Protein AF-Q97CE2-F1 (afdb_monomer_lite)

Secondary structure (DSSP, 8-state):
---SSSHHHHHHHHHHHHHHHHHHHHHHHHTTSTT--SHHHHHHHHHHHHHHHHHHHHHHHHHHHIIIIIHHHHHHH-S-HHHHHHHHHHHHHHHHHHHHHHHHHHHHHHHHHHHHHTTT-TTHHHHSHHHHHHHHHHHHHHHHHHHHHHHHHHHHHHHHHHHHTT-HHHHHHHHHHHHHHHHHHHHHHHHHHHHHHHHTT---

Sequence (204 aa):
MIICYKSDIDIYLSYCLAIKTKFVAESLLIYTHPRYNDMSSLDLIMAVLIIHVFASIMFIGGSFFIWFIVWPASYKMTKDESMRTKIVGIIGRYFGWWTDATIAILVVSGGYLGYEYIHGNFGLLTTTIGGKILLAKVIVVWIMIVLMYANNIYHGKLIMRLAEEKKYDEMKRIRKITHVASFITLGLILAIMGLAVLLQFFMP

pLDDT: mean 78.25, std 19.62, range [24.88, 97.75]

Foldseek 3Di:
DPPDDPVVVVVVVVVVVVCVVLVVVVLVVVVPDPVPPDPVVSVVLVVLVVLLVVLLCLQLVLLVCCVVPVVVVLVVVDPDPLVSCVVNLVVCVVVVVSNVVSLVSNVVSLVVNLCVLCVVDLVCLPPFPLSVLSVVLVVLSVVLVVLVVVLCVVLSVVLVVCSVVVVVVVNVVNVVVSVVSSVVSSVSSVVSVVSVVVSSVTRD

Structure (mmCIF, N/CA/C/O backbone):
data_AF-Q97CE2-F1
#
_entry.id   AF-Q97CE2-F1
#
loop_
_atom_site.group_PDB
_atom_site.id
_atom_site.type_symbol
_atom_site.label_atom_id
_atom_site.label_alt_id
_atom_site.label_comp_id
_atom_site.label_asym_id
_atom_site.label_entity_id
_atom_site.label_seq_id
_atom_site.pdbx_PDB_ins_code
_atom_site.Cartn_x
_atom_site.Cartn_y
_atom_site.Cartn_z
_atom_site.occupancy
_atom_site.B_iso_or_equiv
_atom_site.auth_seq_id
_atom_site.auth_comp_id
_atom_site.auth_asym_id
_ato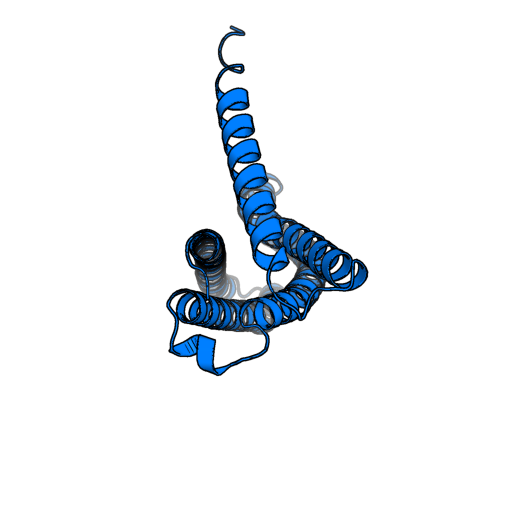m_site.auth_atom_id
_atom_site.pdbx_PDB_model_num
ATOM 1 N N . MET A 1 1 ? -7.049 41.050 7.074 1.00 29.69 1 MET A N 1
ATOM 2 C CA . MET A 1 1 ? -6.096 39.940 7.298 1.00 29.69 1 MET A CA 1
ATOM 3 C C . MET A 1 1 ? -6.320 38.888 6.212 1.00 29.69 1 MET A C 1
ATOM 5 O O . MET A 1 1 ? -6.883 37.837 6.460 1.00 29.69 1 MET A O 1
ATOM 9 N N . ILE A 1 2 ? -5.986 39.251 4.970 1.00 28.22 2 ILE A N 1
ATOM 10 C CA . ILE A 1 2 ? -6.145 38.446 3.745 1.00 28.22 2 ILE A CA 1
ATOM 11 C C . ILE A 1 2 ? -4.905 38.746 2.898 1.00 28.22 2 ILE A C 1
ATOM 13 O O . ILE A 1 2 ? -4.991 39.430 1.892 1.00 28.22 2 ILE A O 1
ATOM 17 N N . ILE A 1 3 ? -3.719 38.383 3.385 1.00 24.88 3 ILE A N 1
ATOM 18 C CA . ILE A 1 3 ? -2.460 38.519 2.638 1.00 24.88 3 ILE A CA 1
ATOM 19 C C . ILE A 1 3 ? -1.514 37.423 3.152 1.00 24.88 3 ILE A C 1
ATOM 21 O O . ILE A 1 3 ? -0.716 37.688 4.037 1.00 24.88 3 ILE A O 1
ATOM 25 N N . CYS A 1 4 ? -1.701 36.175 2.702 1.00 25.56 4 CYS A N 1
ATOM 26 C CA . CYS A 1 4 ? -0.697 35.088 2.729 1.00 25.56 4 CYS A CA 1
ATOM 27 C C . CYS A 1 4 ? -1.295 33.788 2.151 1.00 25.56 4 CYS A C 1
ATOM 29 O O . CYS A 1 4 ? -1.455 32.802 2.857 1.00 25.56 4 CYS A O 1
ATOM 31 N N . TYR A 1 5 ? -1.724 33.791 0.885 1.00 28.25 5 TYR A N 1
ATOM 32 C CA . TYR A 1 5 ? -2.155 32.545 0.214 1.00 28.25 5 TYR A CA 1
ATOM 33 C C . TYR A 1 5 ? -1.732 32.460 -1.260 1.00 28.25 5 TYR A C 1
ATOM 35 O O . TYR A 1 5 ? -2.154 31.559 -1.977 1.00 28.25 5 TYR A O 1
ATOM 43 N N . LYS A 1 6 ? -0.911 33.410 -1.735 1.00 27.78 6 LYS A N 1
ATOM 44 C CA . LYS A 1 6 ? -0.541 33.511 -3.154 1.00 27.78 6 LYS A CA 1
ATOM 45 C C . LYS A 1 6 ? 0.850 32.946 -3.476 1.00 27.78 6 LYS A C 1
ATOM 47 O O . LYS A 1 6 ? 1.054 32.570 -4.616 1.00 27.78 6 LYS A O 1
ATOM 52 N N . SER A 1 7 ? 1.765 32.813 -2.505 1.00 33.34 7 SER A N 1
ATOM 53 C CA . SER A 1 7 ? 3.128 32.306 -2.772 1.00 33.34 7 SER A CA 1
ATOM 54 C C . SER A 1 7 ? 3.274 30.782 -2.719 1.00 33.34 7 SER A C 1
ATOM 56 O O . SER A 1 7 ? 4.217 30.254 -3.298 1.00 33.34 7 SER A O 1
ATOM 58 N N . ASP A 1 8 ? 2.359 30.060 -2.066 1.00 32.94 8 ASP A N 1
ATOM 59 C CA . ASP A 1 8 ? 2.461 28.595 -1.969 1.00 32.94 8 ASP A CA 1
ATOM 60 C C . ASP A 1 8 ? 1.952 27.892 -3.237 1.00 32.94 8 ASP A C 1
ATOM 62 O O . ASP A 1 8 ? 2.482 26.853 -3.625 1.00 32.94 8 ASP A O 1
ATOM 66 N N . ILE A 1 9 ? 0.988 28.488 -3.951 1.00 36.59 9 ILE A N 1
ATOM 67 C CA . ILE A 1 9 ? 0.474 27.951 -5.223 1.00 36.59 9 ILE A CA 1
ATOM 68 C C . ILE A 1 9 ? 1.560 27.908 -6.303 1.00 36.59 9 ILE A C 1
ATOM 70 O O . ILE A 1 9 ? 1.630 26.922 -7.033 1.00 36.59 9 ILE A O 1
ATOM 74 N N . ASP A 1 10 ? 2.445 28.905 -6.366 1.00 34.88 10 ASP A N 1
ATOM 75 C CA . ASP A 1 10 ? 3.511 28.954 -7.374 1.00 34.88 10 ASP A CA 1
ATOM 76 C C . ASP A 1 10 ? 4.585 27.879 -7.136 1.00 34.88 10 ASP A C 1
ATOM 78 O O . ASP A 1 10 ? 5.123 27.311 -8.088 1.00 34.88 10 ASP A O 1
ATOM 82 N N . ILE A 1 11 ? 4.838 27.509 -5.874 1.00 43.44 11 ILE A N 1
ATOM 83 C CA . ILE A 1 11 ? 5.738 26.401 -5.524 1.00 43.44 11 ILE A CA 1
ATOM 84 C C . ILE A 1 11 ? 5.104 25.064 -5.931 1.00 43.44 11 ILE A C 1
ATOM 86 O O . ILE A 1 11 ? 5.746 24.270 -6.619 1.00 43.44 11 ILE A O 1
ATOM 90 N N . TYR A 1 12 ? 3.832 24.826 -5.595 1.00 35.12 12 TYR A N 1
ATOM 91 C CA . TYR A 1 12 ? 3.126 23.603 -6.001 1.00 35.12 12 TYR A CA 1
ATOM 92 C C . TYR A 1 12 ? 2.989 23.472 -7.526 1.00 35.12 12 TYR A C 1
ATOM 94 O O . TYR A 1 12 ? 3.127 22.366 -8.056 1.00 35.12 12 TYR A O 1
ATOM 102 N N . LEU A 1 13 ? 2.778 24.579 -8.245 1.00 33.88 13 LEU A N 1
ATOM 103 C CA . LEU A 1 13 ? 2.705 24.589 -9.706 1.00 33.88 13 LEU A CA 1
ATOM 104 C C . LEU A 1 13 ? 4.071 24.296 -10.341 1.00 33.88 13 LEU A C 1
ATOM 106 O O . LEU A 1 13 ? 4.132 23.562 -11.323 1.00 33.88 13 LEU A O 1
ATOM 110 N N . SER A 1 14 ? 5.161 24.797 -9.750 1.00 36.91 14 SER A N 1
ATOM 111 C CA . SER A 1 14 ? 6.534 24.554 -10.209 1.00 36.91 14 SER A CA 1
ATOM 112 C C . SER A 1 14 ? 6.989 23.108 -9.953 1.00 36.91 14 SER A C 1
ATOM 114 O O . SER A 1 14 ? 7.574 22.481 -10.836 1.00 36.91 14 SER A O 1
ATOM 116 N N . TYR A 1 15 ? 6.619 22.509 -8.812 1.00 40.78 15 TYR A N 1
ATOM 117 C CA . TYR A 1 15 ? 6.829 21.076 -8.553 1.00 40.78 15 TYR A CA 1
ATOM 118 C C . TYR A 1 15 ? 5.963 20.184 -9.457 1.00 40.78 15 TYR A C 1
ATOM 120 O O . TYR A 1 15 ? 6.462 19.194 -9.989 1.00 40.78 15 TYR A O 1
ATOM 128 N N . CYS A 1 16 ? 4.698 20.543 -9.706 1.00 33.97 16 CYS A N 1
ATOM 129 C CA . CYS A 1 16 ? 3.859 19.834 -10.678 1.00 33.97 16 CYS A CA 1
ATOM 130 C C . CYS A 1 16 ? 4.406 19.949 -12.107 1.00 33.97 16 CYS A C 1
ATOM 132 O O . CYS A 1 16 ? 4.375 18.962 -12.839 1.00 33.97 16 CYS A O 1
ATOM 134 N N . LEU A 1 17 ? 4.940 21.110 -12.510 1.00 33.78 17 LEU A N 1
ATOM 135 C CA . LEU A 1 17 ? 5.587 21.280 -13.812 1.00 33.78 17 LEU A CA 1
ATOM 136 C C . LEU A 1 17 ? 6.878 20.465 -13.915 1.00 33.78 17 LEU A C 1
ATOM 138 O O . LEU A 1 17 ? 7.095 19.848 -14.950 1.00 33.78 17 LEU A O 1
ATOM 142 N N . ALA A 1 18 ? 7.699 20.421 -12.862 1.00 40.16 18 ALA A N 1
ATOM 143 C CA . ALA A 1 18 ? 8.941 19.648 -12.824 1.00 40.16 18 ALA A CA 1
ATOM 144 C C . ALA A 1 18 ? 8.694 18.130 -12.862 1.00 40.16 18 ALA A C 1
ATOM 146 O O . ALA A 1 18 ? 9.414 17.401 -13.543 1.00 40.16 18 ALA A O 1
ATOM 147 N N . ILE A 1 19 ? 7.643 17.653 -12.185 1.00 44.09 19 ILE A N 1
ATOM 148 C CA . ILE A 1 19 ? 7.183 16.261 -12.287 1.00 44.09 19 ILE A CA 1
ATOM 149 C C . ILE A 1 19 ? 6.674 15.993 -13.705 1.00 44.09 19 ILE A C 1
ATOM 151 O O . ILE A 1 19 ? 7.052 14.992 -14.299 1.00 44.09 19 ILE A O 1
ATOM 155 N N . LYS A 1 20 ? 5.891 16.903 -14.297 1.00 33.81 20 LYS A N 1
ATOM 156 C CA . LYS A 1 20 ? 5.363 16.751 -15.661 1.00 33.81 20 LYS A CA 1
ATOM 157 C C . LYS A 1 20 ? 6.469 16.749 -16.722 1.00 33.81 20 LYS A C 1
ATOM 159 O O . LYS A 1 20 ? 6.392 15.960 -17.654 1.00 33.81 20 LYS A O 1
ATOM 164 N N . THR A 1 21 ? 7.508 17.575 -16.594 1.00 38.00 21 THR A N 1
ATOM 165 C CA . THR A 1 21 ? 8.607 17.650 -17.573 1.00 38.00 21 THR A CA 1
ATOM 166 C C . THR A 1 21 ? 9.586 16.490 -17.459 1.00 38.00 21 THR A C 1
ATOM 168 O O . THR A 1 21 ? 9.997 15.972 -18.494 1.00 38.00 21 THR A O 1
ATOM 171 N N . LYS A 1 22 ? 9.910 16.009 -16.250 1.00 45.06 22 LYS A N 1
ATOM 172 C CA . LYS A 1 22 ? 10.693 14.771 -16.088 1.00 45.06 22 LYS A CA 1
ATOM 173 C C . LYS A 1 22 ? 9.924 13.535 -16.540 1.00 45.06 22 LYS A C 1
ATOM 175 O O . LYS A 1 22 ? 10.483 12.706 -17.243 1.00 45.06 22 LYS A O 1
ATOM 180 N N . PHE A 1 23 ? 8.640 13.458 -16.210 1.00 45.12 23 PHE A N 1
ATOM 181 C CA . PHE A 1 23 ? 7.777 12.354 -16.612 1.00 45.12 23 PHE A CA 1
ATOM 182 C C . PHE A 1 23 ? 7.588 12.296 -18.139 1.00 45.12 23 PHE A C 1
ATOM 184 O O . PHE A 1 23 ? 7.666 11.225 -18.735 1.00 45.12 23 PHE A O 1
ATOM 191 N N . VAL A 1 24 ? 7.439 13.448 -18.806 1.00 47.84 24 VAL A N 1
ATOM 192 C CA . VAL A 1 24 ? 7.408 13.542 -20.279 1.00 47.84 24 VAL A CA 1
ATOM 193 C C . VAL A 1 24 ? 8.778 13.233 -20.901 1.00 47.84 24 VAL A C 1
ATOM 195 O O . VAL A 1 24 ? 8.831 12.581 -21.939 1.00 47.84 24 VAL A O 1
ATOM 198 N N . ALA A 1 25 ? 9.889 13.624 -20.269 1.00 47.62 25 ALA A N 1
ATOM 199 C CA . ALA A 1 25 ? 11.234 13.284 -20.741 1.00 47.62 25 ALA A CA 1
ATOM 200 C C . ALA A 1 25 ? 11.558 11.782 -20.600 1.00 47.62 25 ALA A C 1
ATOM 202 O O . ALA A 1 25 ? 12.185 11.209 -21.487 1.00 47.62 25 ALA A O 1
ATOM 203 N N . GLU A 1 26 ? 11.085 11.119 -19.541 1.00 51.91 26 GLU A N 1
ATOM 204 C CA . GLU A 1 26 ? 11.189 9.661 -19.369 1.00 51.91 26 GLU A CA 1
ATOM 205 C C . GLU A 1 26 ? 10.275 8.903 -20.341 1.00 51.91 26 GLU A C 1
ATOM 207 O O . GLU A 1 26 ? 10.688 7.891 -20.905 1.00 51.91 26 GLU A O 1
ATOM 212 N N . SER A 1 27 ? 9.089 9.446 -20.642 1.00 48.88 27 SER A N 1
ATOM 213 C CA . SER A 1 27 ? 8.214 8.942 -21.716 1.00 48.88 27 SER A CA 1
ATOM 214 C C . SER A 1 27 ? 8.910 8.980 -23.086 1.00 48.88 27 SER A C 1
ATOM 216 O O . SER A 1 27 ? 8.727 8.089 -23.913 1.00 48.88 27 SER A O 1
ATOM 218 N N . LEU A 1 28 ? 9.753 9.993 -23.313 1.00 46.53 28 LEU A N 1
ATOM 219 C CA . LEU A 1 28 ? 10.577 10.150 -24.515 1.00 46.53 28 LEU A CA 1
ATOM 220 C C . LEU A 1 28 ? 11.823 9.246 -24.536 1.00 46.53 28 LEU A C 1
ATOM 222 O O . LEU A 1 28 ? 12.361 8.996 -25.609 1.00 46.53 28 LEU A O 1
ATOM 226 N N . LEU A 1 29 ? 12.279 8.726 -23.394 1.00 51.12 29 LEU A N 1
ATOM 227 C CA . LEU A 1 29 ? 13.395 7.771 -23.339 1.00 51.12 29 LEU A CA 1
ATOM 228 C C . LEU A 1 29 ? 12.928 6.322 -23.529 1.00 51.12 29 LEU A C 1
ATOM 230 O O . LEU A 1 29 ? 13.612 5.560 -24.216 1.00 51.12 29 LEU A O 1
ATOM 234 N N . ILE A 1 30 ? 11.717 5.980 -23.067 1.00 51.62 30 ILE A N 1
ATOM 235 C CA . ILE A 1 30 ? 11.005 4.745 -23.462 1.00 51.62 30 ILE A CA 1
ATOM 236 C C . ILE A 1 30 ? 10.830 4.683 -24.999 1.00 51.62 30 ILE A C 1
ATOM 238 O O . ILE A 1 30 ? 10.857 3.603 -25.586 1.00 51.62 30 ILE A O 1
ATOM 242 N N . TYR A 1 31 ? 10.757 5.843 -25.665 1.00 44.91 31 TYR A N 1
ATOM 243 C CA . TYR A 1 31 ? 10.579 6.013 -27.117 1.00 44.91 31 TYR A CA 1
ATOM 244 C C . TYR A 1 31 ? 11.719 5.454 -27.990 1.00 44.91 31 TYR A C 1
ATOM 246 O O . TYR A 1 31 ? 11.548 5.304 -29.196 1.00 44.91 31 TYR A O 1
ATOM 254 N N . THR A 1 32 ? 12.897 5.166 -27.425 1.00 49.62 32 THR A N 1
ATOM 255 C CA . THR A 1 32 ? 14.072 4.749 -28.219 1.00 49.62 32 THR A CA 1
ATOM 256 C C . THR A 1 32 ? 14.298 3.235 -28.262 1.00 49.62 32 THR A C 1
ATOM 258 O O . THR A 1 32 ? 15.203 2.774 -28.959 1.00 49.62 32 THR A O 1
ATOM 261 N N . HIS A 1 33 ? 13.474 2.435 -27.573 1.00 51.59 33 HIS A N 1
ATOM 262 C CA . HIS A 1 33 ? 13.631 0.980 -27.537 1.00 51.59 33 HIS A CA 1
ATOM 263 C C . HIS A 1 33 ? 12.750 0.276 -28.598 1.00 51.59 33 HIS A C 1
ATOM 265 O O . HIS A 1 33 ? 11.530 0.432 -28.575 1.00 51.59 33 HIS A O 1
ATOM 271 N N . PRO A 1 34 ? 13.300 -0.602 -29.466 1.00 53.12 34 PRO A N 1
ATOM 272 C CA . PRO A 1 34 ? 12.565 -1.255 -30.567 1.00 53.12 34 PRO A CA 1
ATOM 273 C C . PRO A 1 34 ? 11.441 -2.226 -30.147 1.00 53.12 34 PRO A C 1
ATOM 275 O O . PRO A 1 34 ? 10.806 -2.833 -31.005 1.00 53.12 34 PRO A O 1
ATOM 278 N N . ARG A 1 35 ? 11.189 -2.397 -28.839 1.00 57.81 35 ARG A N 1
ATOM 279 C CA . ARG A 1 35 ? 10.072 -3.191 -28.291 1.00 57.81 35 ARG A CA 1
ATOM 280 C C . ARG A 1 35 ? 8.768 -2.371 -28.175 1.00 57.81 35 ARG A C 1
ATOM 282 O O . ARG A 1 35 ? 7.721 -2.950 -27.921 1.00 57.81 35 ARG A O 1
ATOM 289 N N . TYR A 1 36 ? 8.828 -1.050 -28.374 1.00 56.91 36 TYR A N 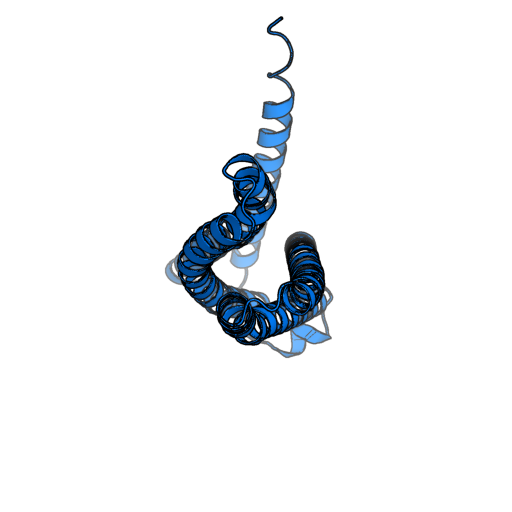1
ATOM 290 C CA . TYR A 1 36 ? 7.721 -0.098 -28.197 1.00 56.91 36 TYR A CA 1
ATOM 291 C C . TYR A 1 36 ? 7.329 0.606 -29.507 1.00 56.91 36 TYR A C 1
ATOM 293 O O . TYR A 1 36 ? 7.078 1.805 -29.541 1.00 56.91 36 TYR A O 1
ATOM 301 N N . ASN A 1 37 ? 7.273 -0.144 -30.610 1.00 54.97 37 ASN A N 1
ATOM 302 C CA . ASN A 1 37 ? 6.877 0.410 -31.911 1.00 54.97 37 ASN A CA 1
ATOM 303 C C . ASN A 1 37 ? 5.350 0.511 -32.095 1.00 54.97 37 ASN A C 1
ATOM 305 O O . ASN A 1 37 ? 4.894 1.099 -33.075 1.00 54.97 37 ASN A O 1
ATOM 309 N N . ASP A 1 38 ? 4.570 -0.003 -31.140 1.00 62.81 38 ASP A N 1
ATOM 310 C CA . ASP A 1 38 ? 3.113 0.003 -31.192 1.00 62.81 38 ASP A CA 1
ATOM 311 C C . ASP A 1 38 ? 2.568 1.031 -30.196 1.00 62.81 38 ASP A C 1
ATOM 313 O O . ASP A 1 38 ? 2.730 0.892 -28.985 1.00 62.81 38 ASP A O 1
ATOM 317 N N . MET A 1 39 ? 1.873 2.056 -30.695 1.00 60.94 39 MET A N 1
ATOM 318 C CA . MET A 1 39 ? 1.233 3.098 -29.872 1.00 60.94 39 MET A CA 1
ATOM 319 C C . MET A 1 39 ? 0.365 2.505 -28.734 1.00 60.94 39 MET A C 1
ATOM 321 O O . MET A 1 39 ? 0.284 3.071 -27.648 1.00 60.94 39 MET A O 1
ATOM 325 N N . SER A 1 40 ? -0.202 1.309 -28.944 1.00 71.12 40 SER A N 1
ATOM 326 C CA . SER A 1 40 ? -1.058 0.603 -27.985 1.00 71.12 40 SER A CA 1
ATOM 327 C C . SER A 1 40 ? -0.360 0.123 -26.709 1.00 71.12 40 SER A C 1
ATOM 329 O O . SER A 1 40 ? -1.015 0.012 -25.672 1.00 71.12 40 SER A O 1
ATOM 331 N N . SER A 1 41 ? 0.938 -0.201 -26.742 1.00 76.00 41 SER A N 1
ATOM 332 C CA . SER A 1 41 ? 1.638 -0.667 -25.535 1.00 76.00 41 SER A CA 1
ATOM 333 C C . SER A 1 41 ? 1.956 0.492 -24.587 1.00 76.00 41 SER A C 1
ATOM 335 O O . SER A 1 41 ? 1.880 0.327 -23.367 1.00 76.00 41 SER A O 1
ATOM 337 N N . LEU A 1 42 ? 2.253 1.681 -25.127 1.00 78.31 42 LEU A N 1
ATOM 338 C CA . LEU A 1 42 ? 2.467 2.898 -24.334 1.00 78.31 42 LEU A CA 1
ATOM 339 C C . LEU A 1 42 ? 1.189 3.312 -23.608 1.00 78.31 42 LEU A C 1
ATOM 341 O O . LEU A 1 42 ? 1.219 3.578 -22.405 1.00 78.31 42 LEU A O 1
ATOM 345 N N . ASP A 1 43 ? 0.061 3.296 -24.319 1.00 87.06 43 ASP A N 1
ATOM 346 C CA . ASP A 1 43 ? -1.249 3.607 -23.747 1.00 87.06 43 ASP A CA 1
ATOM 347 C C . ASP A 1 43 ? -1.582 2.671 -22.576 1.00 87.06 43 ASP A C 1
ATOM 349 O O . ASP A 1 43 ? -2.092 3.112 -21.542 1.00 87.06 43 ASP A O 1
ATOM 353 N N . LEU A 1 44 ? -1.220 1.388 -22.693 1.00 88.56 44 LEU A N 1
ATOM 354 C CA . LEU A 1 44 ? -1.401 0.406 -21.629 1.00 88.56 44 LEU A CA 1
ATOM 355 C C . LEU A 1 44 ? -0.525 0.704 -20.404 1.00 88.56 44 LEU A C 1
ATOM 357 O O . LEU A 1 44 ? -1.050 0.717 -19.290 1.00 88.56 44 LEU A O 1
ATOM 361 N N . ILE A 1 45 ? 0.779 0.967 -20.575 1.00 88.81 45 ILE A N 1
ATOM 362 C CA . ILE A 1 45 ? 1.656 1.348 -19.449 1.00 88.81 45 ILE A CA 1
ATOM 363 C C . ILE A 1 45 ? 1.087 2.562 -18.723 1.00 88.81 45 ILE A C 1
ATOM 365 O O . ILE A 1 45 ? 0.985 2.562 -17.494 1.00 88.81 45 ILE A O 1
ATOM 369 N N . MET A 1 46 ? 0.708 3.589 -19.478 1.00 88.75 46 MET A N 1
ATOM 370 C CA . MET A 1 46 ? 0.201 4.836 -18.923 1.00 88.75 46 MET A CA 1
ATOM 371 C C . MET A 1 46 ? -1.101 4.620 -18.154 1.00 88.75 46 MET A C 1
ATOM 373 O O . MET A 1 46 ? -1.244 5.120 -17.037 1.00 88.75 46 MET A O 1
ATOM 377 N N . ALA A 1 47 ? -2.019 3.818 -18.696 1.00 92.25 47 ALA A N 1
ATOM 378 C CA . ALA A 1 47 ? -3.247 3.442 -18.007 1.00 92.25 47 ALA A CA 1
ATOM 379 C C . ALA A 1 47 ? -2.958 2.695 -16.695 1.00 92.25 47 ALA A C 1
ATOM 381 O O . ALA A 1 47 ? -3.500 3.055 -15.647 1.00 92.25 47 ALA A O 1
ATOM 382 N N . VAL A 1 48 ? -2.067 1.697 -16.719 1.00 92.75 48 VAL A N 1
ATOM 383 C CA . VAL A 1 48 ? -1.697 0.929 -15.519 1.00 92.75 48 VAL A CA 1
ATOM 384 C C . VAL A 1 48 ? -1.030 1.823 -14.477 1.00 92.75 48 VAL A C 1
ATOM 386 O O . VAL A 1 48 ? -1.321 1.697 -13.288 1.00 92.75 48 VAL A O 1
ATOM 389 N N . LEU A 1 49 ? -0.181 2.758 -14.898 1.00 90.31 49 LEU A N 1
ATOM 390 C CA . LEU A 1 49 ? 0.462 3.707 -14.001 1.00 90.31 49 LEU A CA 1
ATOM 391 C C . LEU A 1 49 ? -0.542 4.657 -13.345 1.00 90.31 49 LEU A C 1
ATOM 393 O O . LEU A 1 49 ? -0.469 4.861 -12.134 1.00 90.31 49 LEU A O 1
ATOM 397 N N . ILE A 1 50 ? -1.496 5.205 -14.100 1.00 93.56 50 ILE A N 1
ATOM 398 C CA . ILE A 1 50 ? -2.561 6.052 -13.542 1.00 93.56 50 ILE A CA 1
ATOM 399 C C . ILE A 1 50 ? -3.360 5.268 -12.499 1.00 93.56 50 ILE A C 1
ATOM 401 O O . ILE A 1 50 ? -3.586 5.770 -11.398 1.00 93.56 50 ILE A O 1
ATOM 405 N N . ILE A 1 51 ? -3.727 4.021 -12.807 1.00 94.88 51 ILE A N 1
ATOM 406 C CA . ILE A 1 51 ? -4.426 3.132 -11.871 1.00 94.88 51 ILE A CA 1
ATOM 407 C C . ILE A 1 51 ? -3.573 2.881 -10.619 1.00 94.88 51 ILE A C 1
ATOM 409 O O . ILE A 1 51 ? -4.084 2.981 -9.504 1.00 94.88 51 ILE A O 1
ATOM 413 N N . HIS A 1 52 ? -2.276 2.605 -10.777 1.00 93.69 52 HIS A N 1
ATOM 414 C CA . HIS A 1 52 ? -1.353 2.369 -9.666 1.00 93.69 52 HIS A CA 1
ATOM 415 C C . HIS A 1 52 ? -1.218 3.597 -8.759 1.00 93.69 52 HIS A C 1
ATOM 417 O O . HIS A 1 52 ? -1.286 3.486 -7.535 1.00 93.69 52 HIS A O 1
ATOM 423 N N . VAL A 1 53 ? -1.040 4.782 -9.346 1.00 93.06 53 VAL A N 1
ATOM 424 C CA . VAL A 1 53 ? -0.913 6.043 -8.607 1.00 93.06 53 VAL A CA 1
ATOM 425 C C . VAL A 1 53 ? -2.224 6.391 -7.910 1.00 93.06 53 VAL A C 1
ATOM 427 O O . VAL A 1 53 ? -2.212 6.751 -6.738 1.00 93.06 53 VAL A O 1
ATOM 430 N N . PHE A 1 54 ? -3.364 6.223 -8.577 1.00 95.25 54 PHE A N 1
ATOM 431 C CA . PHE A 1 54 ? -4.665 6.451 -7.956 1.00 95.25 54 PHE A CA 1
ATOM 432 C C . PHE A 1 54 ? -4.895 5.508 -6.766 1.00 95.25 54 PHE A C 1
ATOM 434 O O . PHE A 1 54 ? -5.261 5.953 -5.677 1.00 95.25 54 PHE A O 1
ATOM 441 N N . ALA A 1 55 ? -4.602 4.217 -6.935 1.00 95.06 55 ALA A N 1
ATOM 442 C CA . ALA A 1 55 ? -4.671 3.241 -5.854 1.00 95.06 55 ALA A CA 1
ATOM 443 C C . ALA A 1 55 ? -3.710 3.593 -4.704 1.00 95.06 55 ALA A C 1
ATOM 445 O O . ALA A 1 55 ? -4.079 3.480 -3.536 1.00 95.06 55 ALA A O 1
ATOM 446 N N . SER A 1 56 ? -2.502 4.082 -4.997 1.00 94.75 56 SER A N 1
ATOM 447 C CA . SER A 1 56 ? -1.540 4.447 -3.951 1.00 94.75 56 SER A CA 1
ATOM 448 C C . SER A 1 56 ? -2.010 5.660 -3.152 1.00 94.75 56 SER A C 1
ATOM 450 O O . SER A 1 56 ? -1.929 5.639 -1.926 1.00 94.75 56 SER A O 1
ATOM 452 N N . ILE A 1 57 ? -2.604 6.662 -3.804 1.00 95.38 57 ILE A N 1
ATOM 453 C CA . ILE A 1 57 ? -3.221 7.815 -3.135 1.00 95.38 57 ILE A CA 1
ATOM 454 C C . ILE A 1 57 ? -4.343 7.354 -2.201 1.00 95.38 57 ILE A C 1
ATOM 456 O O . ILE A 1 57 ? -4.390 7.784 -1.050 1.00 95.38 57 ILE A O 1
ATOM 460 N N . MET A 1 58 ? -5.213 6.451 -2.659 1.00 94.69 58 MET A N 1
ATOM 461 C CA . MET A 1 58 ? -6.302 5.916 -1.836 1.00 94.69 58 MET A CA 1
ATOM 462 C C . MET A 1 58 ? -5.778 5.125 -0.631 1.00 94.69 58 MET A C 1
ATOM 464 O O . MET A 1 58 ? -6.253 5.324 0.487 1.00 94.69 58 MET A O 1
ATOM 468 N N . PHE A 1 59 ? -4.767 4.274 -0.826 1.00 94.81 59 PHE A N 1
ATOM 469 C CA . PHE A 1 59 ? -4.175 3.466 0.242 1.00 94.81 59 PHE A CA 1
ATOM 470 C C . PHE A 1 59 ? -3.443 4.325 1.284 1.00 94.81 59 PHE A C 1
ATOM 472 O O . PHE A 1 59 ? -3.711 4.233 2.487 1.00 94.81 59 PHE A O 1
ATOM 479 N N . ILE A 1 60 ? -2.540 5.197 0.830 1.00 93.88 60 ILE A N 1
ATOM 480 C CA . ILE A 1 60 ? -1.728 6.062 1.693 1.00 93.88 60 ILE A CA 1
ATOM 481 C C . ILE A 1 60 ? -2.621 7.101 2.373 1.00 93.88 60 ILE A C 1
ATOM 483 O O . ILE A 1 60 ? -2.607 7.231 3.598 1.00 93.88 60 ILE A O 1
ATOM 487 N N . GLY A 1 61 ? -3.445 7.803 1.592 1.00 93.00 61 GLY A N 1
ATOM 488 C CA . GLY A 1 61 ? -4.367 8.820 2.084 1.00 93.00 61 GLY A CA 1
ATOM 489 C C . GLY A 1 61 ? -5.377 8.247 3.072 1.00 93.00 61 GLY A C 1
ATOM 490 O O . GLY A 1 61 ? -5.576 8.819 4.141 1.00 93.00 61 GLY A O 1
ATOM 491 N N . GLY A 1 62 ? -5.945 7.075 2.780 1.00 92.00 62 GLY A N 1
ATOM 492 C CA . GLY A 1 62 ? -6.836 6.378 3.701 1.00 92.00 62 GLY A CA 1
ATOM 493 C C . GLY A 1 62 ? -6.149 5.991 5.018 1.00 92.00 62 GLY A C 1
ATOM 494 O O . GLY A 1 62 ? -6.717 6.199 6.090 1.00 92.00 62 GLY A O 1
ATOM 495 N N . SER A 1 63 ? -4.902 5.513 4.966 1.00 90.50 63 SER A N 1
ATOM 496 C CA . SER A 1 63 ? -4.125 5.163 6.168 1.00 90.50 63 SER A CA 1
ATOM 497 C C . SER A 1 63 ? -3.906 6.373 7.082 1.00 90.50 63 SER A C 1
ATOM 499 O O . SER A 1 63 ? -4.120 6.295 8.296 1.00 90.50 63 SER A O 1
ATOM 501 N N . PHE A 1 64 ? -3.543 7.521 6.503 1.00 92.31 64 PHE A N 1
ATOM 502 C CA . PHE A 1 64 ? -3.400 8.771 7.249 1.00 92.31 64 PHE A CA 1
ATOM 503 C C . PHE A 1 64 ? -4.741 9.319 7.739 1.00 92.31 64 PHE A C 1
ATOM 505 O O . PHE A 1 64 ? -4.820 9.822 8.859 1.00 92.31 64 PHE A O 1
ATOM 512 N N . PHE A 1 65 ? -5.808 9.183 6.952 1.00 92.69 65 PHE A N 1
ATOM 513 C CA . PHE A 1 65 ? -7.150 9.618 7.330 1.00 92.69 65 PHE A CA 1
ATOM 514 C C . PHE A 1 65 ? -7.649 8.906 8.593 1.00 92.69 65 PHE A C 1
ATOM 516 O O . PHE A 1 65 ? -8.167 9.556 9.507 1.00 92.69 65 PHE A O 1
ATOM 523 N N . ILE A 1 66 ? -7.439 7.589 8.704 1.00 88.56 66 ILE A N 1
ATOM 524 C CA . ILE A 1 66 ? -7.801 6.845 9.916 1.00 88.56 66 ILE A CA 1
ATOM 525 C C . ILE A 1 66 ? -7.059 7.394 11.141 1.00 88.56 66 ILE A C 1
ATOM 527 O O . ILE A 1 66 ? -7.667 7.608 12.189 1.00 88.56 66 ILE A O 1
ATOM 531 N N . TRP A 1 67 ? -5.764 7.670 11.012 1.00 87.19 67 TRP A N 1
ATOM 532 C CA . TRP A 1 67 ? -4.930 8.106 12.130 1.00 87.19 67 TRP A CA 1
ATOM 533 C C . TRP A 1 67 ? -5.138 9.560 12.547 1.00 87.19 67 TRP A C 1
ATOM 535 O O . TRP A 1 67 ? -5.198 9.851 13.741 1.00 87.19 67 TRP A O 1
ATOM 545 N N . PHE A 1 68 ? -5.249 10.474 11.588 1.00 91.56 68 PHE A N 1
ATOM 546 C CA . PHE A 1 68 ? -5.338 11.904 11.874 1.00 91.56 68 PHE A CA 1
ATOM 547 C C . PHE A 1 68 ? -6.763 12.405 12.055 1.00 91.56 68 PHE A C 1
ATOM 549 O O . PHE A 1 68 ? -6.955 13.417 12.725 1.00 91.56 68 PHE A O 1
ATOM 556 N N . ILE A 1 69 ? -7.757 11.719 11.489 1.00 93.38 69 ILE A N 1
ATOM 557 C CA . ILE A 1 69 ? -9.150 12.170 11.533 1.00 93.38 69 ILE A CA 1
ATOM 558 C C . ILE A 1 69 ? -9.997 11.213 12.365 1.00 93.38 69 ILE A C 1
ATOM 560 O O . ILE A 1 69 ? -10.513 11.609 13.411 1.00 93.38 69 ILE A O 1
ATOM 564 N N . VAL A 1 70 ? -10.121 9.948 11.954 1.00 89.62 70 VAL A N 1
ATOM 565 C CA . VAL A 1 70 ? -11.063 9.003 12.585 1.00 89.62 70 VAL A CA 1
ATOM 566 C C . VAL A 1 70 ? -10.683 8.709 14.032 1.00 89.62 70 VAL A C 1
ATOM 568 O O . VAL A 1 70 ? -11.532 8.778 14.924 1.00 89.62 70 VAL A O 1
ATOM 571 N N . TRP A 1 71 ? -9.408 8.415 14.282 1.00 86.50 71 TRP A N 1
ATOM 572 C CA . TRP A 1 71 ? -8.909 8.104 15.614 1.00 86.50 71 TRP A CA 1
ATOM 573 C C . TRP A 1 71 ? -9.182 9.236 16.619 1.00 86.50 71 TRP A C 1
ATOM 575 O O . TRP A 1 71 ? -9.912 8.982 17.581 1.00 86.50 71 TRP A O 1
ATOM 585 N N . PRO A 1 72 ? -8.717 10.487 16.426 1.00 89.31 72 PRO A N 1
ATOM 586 C CA . PRO A 1 72 ? -8.989 11.564 17.378 1.00 89.31 72 PRO A CA 1
ATOM 587 C C . PRO A 1 72 ? -10.467 11.967 17.433 1.00 89.31 72 PRO A C 1
ATOM 589 O O . PRO A 1 72 ? -10.957 12.300 18.514 1.00 89.31 72 PRO A O 1
ATOM 592 N N . ALA A 1 73 ? -11.206 11.905 16.319 1.00 90.81 73 ALA A N 1
ATOM 593 C CA . ALA A 1 73 ? -12.645 12.168 16.326 1.00 90.81 73 ALA A CA 1
ATOM 594 C C . ALA A 1 73 ? -13.391 11.181 17.237 1.00 90.81 73 ALA A C 1
ATOM 596 O O . ALA A 1 73 ? -14.262 11.592 18.005 1.00 90.81 73 ALA A O 1
ATOM 597 N N . SER A 1 74 ? -12.989 9.906 17.245 1.00 87.19 74 SER A N 1
ATOM 598 C CA . SER A 1 74 ? -13.607 8.883 18.094 1.00 87.19 74 SER A CA 1
ATOM 599 C C . SER A 1 74 ? -13.493 9.187 19.596 1.00 87.19 74 SER A C 1
ATOM 601 O O . SER A 1 74 ? -14.418 8.892 20.350 1.00 87.19 74 SER A O 1
ATOM 603 N N . TYR A 1 75 ? -12.408 9.842 20.033 1.00 85.81 75 TYR A N 1
ATOM 604 C CA . TYR A 1 75 ? -12.236 10.288 21.424 1.00 85.81 75 TYR A CA 1
ATOM 605 C C . TYR A 1 75 ? -13.115 11.485 21.785 1.00 85.81 75 TYR A C 1
ATOM 607 O O . TYR A 1 75 ? -13.445 11.662 22.956 1.00 85.81 75 TYR A O 1
ATOM 615 N N . LYS A 1 76 ? -13.495 12.307 20.801 1.00 88.00 76 LYS A N 1
ATOM 616 C CA . LYS A 1 76 ? -14.384 13.456 21.014 1.00 88.00 76 LYS A CA 1
ATOM 617 C C . LYS A 1 76 ? -15.862 13.062 21.036 1.00 88.00 76 LYS A C 1
ATOM 619 O O . LYS A 1 76 ? -16.644 13.745 21.684 1.00 88.00 76 LYS A O 1
ATOM 624 N N . MET A 1 77 ? -16.244 11.978 20.356 1.00 85.44 77 MET A N 1
ATOM 625 C CA . MET A 1 77 ? -17.647 11.552 20.247 1.00 85.44 77 MET A CA 1
ATOM 626 C C . MET A 1 77 ? -18.199 10.904 21.522 1.00 85.44 77 MET A C 1
ATOM 628 O O . MET A 1 77 ? -19.380 11.058 21.815 1.00 85.44 77 MET A O 1
ATOM 632 N N . THR A 1 78 ? -17.385 10.160 22.274 1.00 85.88 78 THR A N 1
ATOM 633 C CA . THR A 1 78 ? -17.846 9.480 23.492 1.00 85.88 78 THR A CA 1
ATOM 634 C C . THR A 1 78 ? -16.712 9.257 24.489 1.00 85.88 78 THR A C 1
ATOM 636 O O . THR A 1 78 ? -15.576 8.960 24.112 1.00 85.88 78 THR A O 1
ATOM 639 N N . LYS A 1 79 ? -17.033 9.385 25.783 1.00 83.19 79 LYS A N 1
ATOM 640 C CA . LYS A 1 79 ? -16.133 9.020 26.888 1.00 83.19 79 LYS A CA 1
ATOM 641 C C . LYS A 1 79 ? -16.172 7.520 27.196 1.00 83.19 79 LYS A C 1
ATOM 643 O O . LYS A 1 79 ? -15.247 7.025 27.834 1.00 83.19 79 LYS A O 1
ATOM 648 N N . ASP A 1 80 ? -17.205 6.810 26.736 1.00 86.19 80 ASP A N 1
ATOM 649 C CA . ASP A 1 80 ? -17.313 5.362 26.900 1.00 86.19 80 ASP A CA 1
ATOM 650 C C . ASP A 1 80 ? -16.385 4.629 25.920 1.00 86.19 80 ASP A C 1
ATOM 652 O O . ASP A 1 80 ? -16.483 4.741 24.694 1.00 86.19 80 ASP A O 1
ATOM 656 N N . GLU A 1 81 ? -15.472 3.847 26.486 1.00 77.38 81 GLU A N 1
ATOM 657 C CA . GLU A 1 81 ? -14.479 3.076 25.753 1.00 77.38 81 GLU A CA 1
ATOM 658 C C . GLU A 1 81 ? -15.101 1.942 24.925 1.00 77.38 81 GLU A C 1
ATOM 660 O O . GLU A 1 81 ? -14.598 1.637 23.836 1.00 77.38 81 GLU A O 1
ATOM 665 N N . SER A 1 82 ? -16.212 1.362 25.388 1.00 79.25 82 SER A N 1
ATOM 666 C CA . SER A 1 82 ? -16.931 0.312 24.660 1.00 79.25 82 SER A CA 1
ATOM 667 C C . SER A 1 82 ? -17.544 0.868 23.375 1.00 79.25 82 SER A C 1
ATOM 669 O O . SER A 1 82 ? -17.254 0.386 22.273 1.00 79.25 82 SER A O 1
ATOM 671 N N . MET A 1 83 ? -18.300 1.965 23.483 1.00 83.25 83 MET A N 1
ATOM 672 C CA . MET A 1 83 ? -18.896 2.633 22.328 1.00 83.25 83 MET A CA 1
ATOM 673 C C . MET A 1 83 ? -17.842 3.149 21.337 1.00 83.25 83 MET A C 1
ATOM 675 O O . MET A 1 83 ? -18.001 2.946 20.131 1.00 83.25 83 MET A O 1
ATOM 679 N N . ARG A 1 84 ? -16.727 3.727 21.811 1.00 83.69 84 ARG A N 1
ATOM 680 C CA . ARG A 1 84 ? -15.609 4.145 20.941 1.00 83.69 84 ARG A CA 1
ATOM 681 C C . ARG A 1 84 ? -15.057 2.972 20.132 1.00 83.69 84 ARG A C 1
ATOM 683 O O . ARG A 1 84 ? -14.871 3.083 18.922 1.00 83.69 84 ARG A O 1
ATOM 690 N N . THR A 1 85 ? -14.821 1.842 20.794 1.00 80.31 85 THR A N 1
ATOM 691 C CA . THR A 1 85 ? -14.279 0.635 20.155 1.00 80.31 85 THR A CA 1
ATOM 692 C C . THR A 1 85 ? -15.242 0.079 19.108 1.00 80.31 85 THR A C 1
ATOM 694 O O . THR A 1 85 ? -14.804 -0.305 18.026 1.00 80.31 85 THR A O 1
ATOM 697 N N . LYS A 1 86 ? -16.554 0.111 19.374 1.00 83.62 86 LYS A N 1
ATOM 698 C CA . LYS A 1 86 ? -17.582 -0.313 18.415 1.00 83.62 86 LYS A CA 1
ATOM 699 C C . LYS A 1 86 ? -17.609 0.572 17.165 1.00 83.62 86 LYS A C 1
ATOM 701 O O . LYS A 1 86 ? -17.626 0.043 16.058 1.00 83.62 86 LYS A O 1
ATOM 706 N N . ILE A 1 87 ? -17.566 1.897 17.328 1.00 85.75 87 ILE A N 1
ATOM 707 C CA . ILE A 1 87 ? -17.558 2.851 16.204 1.00 85.75 87 ILE A CA 1
ATOM 708 C C . ILE A 1 87 ? -16.308 2.651 15.340 1.00 85.75 87 ILE A C 1
ATOM 710 O O . ILE A 1 87 ? -16.420 2.436 14.133 1.00 85.75 87 ILE A O 1
ATOM 714 N N . VAL A 1 88 ? -15.121 2.659 15.958 1.00 84.25 88 VAL A N 1
ATOM 715 C CA . VAL A 1 88 ? -13.848 2.471 15.243 1.00 84.25 88 VAL A CA 1
ATOM 716 C C . VAL A 1 88 ? -13.784 1.091 14.587 1.00 84.25 88 VAL A C 1
ATOM 718 O O . VAL A 1 88 ? -13.306 0.980 13.464 1.00 84.25 88 VAL A O 1
ATOM 721 N N . GLY A 1 89 ? -14.313 0.051 15.236 1.00 81.56 89 GLY A N 1
ATOM 722 C CA . GLY A 1 89 ? -14.380 -1.298 14.677 1.00 81.56 89 GLY A CA 1
ATOM 723 C C . GLY A 1 89 ? -15.264 -1.396 13.431 1.00 81.56 89 GLY A C 1
ATOM 724 O O . GLY A 1 89 ? -14.871 -2.030 12.454 1.00 81.56 89 GLY A O 1
ATOM 725 N N . ILE A 1 90 ? -16.428 -0.735 13.421 1.00 85.81 90 ILE A N 1
ATOM 726 C CA . ILE A 1 90 ? -17.312 -0.695 12.244 1.00 85.81 90 ILE A CA 1
ATOM 727 C C . ILE A 1 90 ? -16.621 0.030 11.086 1.00 85.81 90 ILE A C 1
ATOM 729 O O . ILE A 1 90 ? -16.555 -0.515 9.985 1.00 85.81 90 ILE A O 1
ATOM 733 N N . ILE A 1 91 ? -16.066 1.221 11.337 1.00 88.00 91 ILE A N 1
ATOM 734 C CA . ILE A 1 91 ? -15.339 1.994 10.318 1.00 88.00 91 ILE A CA 1
ATOM 735 C C . ILE A 1 91 ? -14.157 1.181 9.785 1.00 88.00 91 ILE A C 1
ATOM 737 O O . ILE A 1 91 ? -13.990 1.059 8.574 1.00 88.00 91 ILE A O 1
ATOM 741 N N . GLY A 1 92 ? -13.383 0.566 10.682 1.00 84.44 92 GLY A N 1
ATOM 742 C CA . GLY A 1 92 ? -12.244 -0.277 10.339 1.00 84.44 92 GLY A CA 1
ATOM 743 C C . GLY A 1 92 ? -12.623 -1.473 9.468 1.00 84.44 92 GLY A C 1
ATOM 744 O O . GLY A 1 92 ? -11.877 -1.807 8.557 1.00 84.44 92 GLY A O 1
ATOM 745 N N . ARG A 1 93 ? -13.800 -2.081 9.667 1.00 84.06 93 ARG A N 1
ATOM 746 C CA . ARG A 1 93 ? -14.273 -3.197 8.832 1.00 84.06 93 ARG A CA 1
ATOM 747 C C . ARG A 1 93 ? -14.585 -2.764 7.398 1.00 84.06 93 ARG A C 1
ATOM 749 O O . ARG A 1 93 ? -14.180 -3.450 6.465 1.00 84.06 93 ARG A O 1
ATOM 756 N N . TYR A 1 94 ? -15.279 -1.639 7.220 1.00 87.69 94 TYR A N 1
ATOM 757 C CA . TYR A 1 94 ? -15.545 -1.092 5.883 1.00 87.69 94 TYR A CA 1
ATOM 758 C C . TYR A 1 94 ? -14.257 -0.639 5.200 1.00 87.69 94 TYR A C 1
ATOM 760 O O . TYR A 1 94 ? -14.028 -0.945 4.032 1.00 87.69 94 TYR A O 1
ATOM 768 N N . PHE A 1 95 ? -13.396 0.053 5.943 1.00 87.75 95 PHE A N 1
ATOM 769 C CA . PHE A 1 95 ? -12.112 0.517 5.441 1.00 87.75 95 PHE A CA 1
ATOM 770 C C . PHE A 1 95 ? -11.174 -0.646 5.089 1.00 87.75 95 PHE A C 1
ATOM 772 O O . PHE A 1 95 ? -10.465 -0.570 4.091 1.00 87.75 95 PHE A O 1
ATOM 779 N N . GLY A 1 96 ? -11.212 -1.742 5.851 1.00 86.75 96 GLY A N 1
ATOM 780 C CA . GLY A 1 96 ? -10.434 -2.953 5.590 1.00 86.75 96 GLY A CA 1
ATOM 781 C C . GLY A 1 96 ? -10.753 -3.569 4.230 1.00 86.75 96 GLY A C 1
ATOM 782 O O . GLY A 1 96 ? -9.839 -3.827 3.460 1.00 86.75 96 GLY A O 1
ATOM 783 N N . TRP A 1 97 ? -12.036 -3.693 3.874 1.00 88.50 97 TRP A N 1
ATOM 784 C CA . TRP A 1 97 ? -12.425 -4.204 2.553 1.00 88.50 97 TRP A CA 1
ATOM 785 C C . TRP A 1 97 ? -11.892 -3.334 1.401 1.00 88.50 97 TRP A C 1
ATOM 787 O O . TRP A 1 97 ? -11.337 -3.853 0.432 1.00 88.50 97 TRP A O 1
ATOM 797 N N . TRP A 1 98 ? -11.991 -2.007 1.530 1.00 91.69 98 TRP A N 1
ATOM 798 C CA . TRP A 1 98 ? -11.415 -1.072 0.555 1.00 91.69 98 TRP A CA 1
ATOM 799 C C . TRP A 1 98 ? -9.887 -1.143 0.503 1.00 91.69 98 TRP A C 1
ATOM 801 O O . TRP A 1 98 ? -9.296 -1.049 -0.573 1.00 91.69 98 TRP A O 1
ATOM 811 N N . THR A 1 99 ? -9.246 -1.326 1.655 1.00 90.44 99 THR A N 1
ATOM 812 C CA . THR A 1 99 ? -7.792 -1.464 1.771 1.00 90.44 99 THR A CA 1
ATOM 813 C C . THR A 1 99 ? -7.310 -2.717 1.050 1.00 90.44 99 THR A C 1
ATOM 815 O O . THR A 1 99 ? -6.399 -2.627 0.231 1.00 90.44 99 THR A O 1
ATOM 818 N N . ASP A 1 100 ? -7.963 -3.856 1.276 1.00 91.69 100 ASP A N 1
ATOM 819 C CA . ASP A 1 100 ? -7.616 -5.128 0.643 1.00 91.69 100 ASP A CA 1
ATOM 820 C C . ASP A 1 100 ? -7.759 -5.044 -0.885 1.00 91.69 100 ASP A C 1
ATOM 822 O O . ASP A 1 100 ? -6.846 -5.436 -1.617 1.00 91.69 100 ASP A O 1
ATOM 826 N N . ALA A 1 101 ? -8.853 -4.447 -1.375 1.00 95.06 101 ALA A N 1
ATOM 827 C CA . ALA A 1 101 ? -9.061 -4.208 -2.804 1.00 95.06 101 ALA A CA 1
ATOM 828 C C . ALA A 1 101 ? -7.971 -3.302 -3.403 1.00 95.06 101 ALA A C 1
ATOM 830 O O . ALA A 1 101 ? -7.421 -3.591 -4.467 1.00 95.06 101 ALA A O 1
ATOM 831 N N . THR A 1 102 ? -7.612 -2.228 -2.698 1.00 94.88 102 THR A N 1
ATOM 832 C CA . THR A 1 102 ? -6.585 -1.282 -3.153 1.00 94.88 102 THR A CA 1
ATOM 833 C C . THR A 1 102 ? -5.199 -1.929 -3.183 1.00 94.88 102 THR A C 1
ATOM 835 O O . THR A 1 102 ? -4.444 -1.729 -4.132 1.00 94.88 102 THR A O 1
ATOM 838 N N . ILE A 1 103 ? -4.866 -2.760 -2.192 1.00 95.50 103 ILE A N 1
ATOM 839 C CA . ILE A 1 103 ? -3.607 -3.515 -2.160 1.00 95.50 103 ILE A CA 1
ATOM 840 C C . ILE A 1 103 ? -3.537 -4.514 -3.308 1.00 95.50 103 ILE A C 1
ATOM 842 O O . ILE A 1 103 ? -2.495 -4.604 -3.952 1.00 95.50 103 ILE A O 1
ATOM 846 N N . ALA A 1 104 ? -4.623 -5.233 -3.601 1.00 96.81 104 ALA A N 1
ATOM 847 C CA . ALA A 1 104 ? -4.657 -6.152 -4.734 1.00 96.81 104 ALA A CA 1
ATOM 848 C C . ALA A 1 104 ? -4.327 -5.421 -6.046 1.00 96.81 104 ALA A C 1
ATOM 850 O O . ALA A 1 104 ? -3.464 -5.869 -6.805 1.00 96.81 104 ALA A O 1
ATOM 851 N N . ILE A 1 105 ? -4.929 -4.246 -6.264 1.00 97.50 105 ILE A N 1
ATOM 852 C CA . ILE A 1 105 ? -4.623 -3.392 -7.419 1.00 97.50 105 ILE A CA 1
ATOM 853 C C . ILE A 1 105 ? -3.152 -2.969 -7.406 1.00 97.50 105 ILE A C 1
ATOM 855 O O . ILE A 1 105 ? -2.485 -3.092 -8.432 1.00 97.50 105 ILE A O 1
ATOM 859 N N . LEU A 1 106 ? -2.618 -2.510 -6.270 1.00 96.25 106 LEU A N 1
ATOM 860 C CA . LEU A 1 106 ? -1.226 -2.062 -6.141 1.00 96.25 106 LEU A CA 1
ATOM 861 C C . LEU A 1 106 ? -0.207 -3.168 -6.414 1.00 96.25 106 LEU A C 1
ATOM 863 O O . LEU A 1 106 ? 0.805 -2.904 -7.060 1.00 96.25 106 LEU A O 1
ATOM 867 N N . VAL A 1 107 ? -0.464 -4.389 -5.947 1.00 96.69 107 VAL A N 1
ATOM 868 C CA . VAL A 1 107 ? 0.418 -5.540 -6.170 1.00 96.69 107 VAL A CA 1
ATOM 869 C C . VAL A 1 107 ? 0.434 -5.918 -7.648 1.00 96.69 107 VAL A C 1
ATOM 871 O O . VAL A 1 107 ? 1.512 -6.065 -8.220 1.00 96.69 107 VAL A O 1
ATOM 874 N N . VAL A 1 108 ? -0.735 -6.016 -8.288 1.00 97.75 108 VAL A N 1
ATOM 875 C CA . VAL A 1 108 ? -0.836 -6.389 -9.709 1.00 97.75 108 VAL A CA 1
ATOM 876 C C . VAL A 1 108 ? -0.230 -5.307 -10.602 1.00 97.75 108 VAL A C 1
ATOM 878 O O . VAL A 1 108 ? 0.666 -5.586 -11.397 1.00 97.75 108 VAL A O 1
ATOM 881 N N . SER A 1 109 ? -0.669 -4.058 -10.440 1.00 95.00 109 SER A N 1
ATOM 882 C CA . SER A 1 109 ? -0.168 -2.936 -11.243 1.00 95.00 109 SER A CA 1
ATOM 883 C C . SER A 1 109 ? 1.309 -2.642 -10.970 1.00 95.00 109 SER A C 1
ATOM 885 O O . SER A 1 109 ? 2.067 -2.407 -11.903 1.00 95.00 109 SER A O 1
ATOM 887 N N . GLY A 1 110 ? 1.755 -2.719 -9.713 1.00 93.75 110 GLY A N 1
ATOM 888 C CA . GLY A 1 110 ? 3.157 -2.525 -9.343 1.00 93.75 110 GLY A CA 1
ATOM 889 C C . GLY A 1 110 ? 4.063 -3.641 -9.858 1.00 93.75 110 GLY A C 1
ATOM 890 O O . GLY A 1 110 ? 5.186 -3.363 -10.270 1.00 93.75 110 GLY A O 1
ATOM 891 N N . GLY A 1 111 ? 3.570 -4.882 -9.885 1.00 94.06 111 GLY A N 1
ATOM 892 C CA . GLY A 1 111 ? 4.264 -6.016 -10.491 1.00 94.06 111 GLY A CA 1
ATOM 893 C C . GLY A 1 111 ? 4.455 -5.831 -11.995 1.00 94.06 111 GLY A C 1
ATOM 894 O O . GLY A 1 111 ? 5.573 -5.978 -12.481 1.00 94.06 111 GLY A O 1
ATOM 895 N N . TYR A 1 112 ? 3.398 -5.434 -12.711 1.00 94.25 112 TYR A N 1
ATOM 896 C CA . TYR A 1 112 ? 3.472 -5.126 -14.143 1.00 94.25 112 TYR A CA 1
ATOM 897 C C . TYR A 1 112 ? 4.454 -3.981 -14.435 1.00 94.25 112 TYR A C 1
ATOM 899 O O . TYR A 1 112 ? 5.372 -4.144 -15.232 1.00 94.25 112 TYR A O 1
ATOM 907 N N . LEU A 1 113 ? 4.329 -2.850 -13.733 1.00 90.44 113 LEU A N 1
ATOM 908 C CA . LEU A 1 113 ? 5.218 -1.696 -13.919 1.00 90.44 113 LEU A CA 1
ATOM 909 C C . LEU A 1 113 ? 6.675 -2.023 -13.567 1.00 90.44 113 LEU A C 1
ATOM 911 O O . LEU A 1 113 ? 7.591 -1.566 -14.243 1.00 90.44 113 LEU A O 1
ATOM 915 N N . GLY A 1 114 ? 6.901 -2.824 -12.523 1.00 89.94 114 GLY A N 1
ATOM 916 C CA . GLY A 1 114 ? 8.235 -3.285 -12.148 1.00 89.94 114 GLY A CA 1
ATOM 917 C C . GLY A 1 114 ? 8.848 -4.225 -13.187 1.00 89.94 114 GLY A C 1
ATOM 918 O O . GLY A 1 114 ? 10.041 -4.121 -13.462 1.00 89.94 114 GLY A O 1
ATOM 919 N N . TYR A 1 115 ? 8.043 -5.111 -13.781 1.00 90.50 115 TYR A N 1
ATOM 920 C CA . TYR A 1 115 ? 8.469 -6.002 -14.862 1.00 90.50 115 TYR A CA 1
ATOM 921 C C . TYR A 1 115 ? 8.881 -5.222 -16.116 1.00 90.50 115 TYR A C 1
ATOM 923 O O . TYR A 1 115 ? 9.949 -5.483 -16.676 1.00 90.50 115 TYR A O 1
ATOM 931 N N . GLU A 1 116 ? 8.078 -4.231 -16.508 1.00 88.62 116 GLU A N 1
ATOM 932 C CA . GLU A 1 116 ? 8.389 -3.345 -17.632 1.00 88.62 116 GLU A CA 1
ATOM 933 C C . GLU A 1 116 ? 9.638 -2.497 -17.357 1.00 88.62 116 GLU A C 1
ATOM 935 O O . GLU A 1 116 ? 10.501 -2.394 -18.224 1.00 88.62 116 GLU A O 1
ATOM 940 N N . TYR A 1 117 ? 9.807 -1.977 -16.134 1.00 85.81 117 TYR A N 1
ATOM 941 C CA . TYR A 1 117 ? 10.993 -1.201 -15.746 1.00 85.81 117 TYR A CA 1
ATOM 942 C C . TYR A 1 117 ? 12.301 -1.985 -15.944 1.00 85.81 117 TYR A C 1
ATOM 944 O O . TYR A 1 117 ? 13.280 -1.443 -16.442 1.00 85.81 117 TYR A O 1
ATOM 952 N N . ILE A 1 118 ? 12.332 -3.282 -15.621 1.00 87.69 118 ILE A N 1
ATOM 953 C CA . ILE A 1 118 ? 13.514 -4.135 -15.857 1.00 87.69 118 ILE A CA 1
ATOM 954 C C . ILE A 1 118 ? 13.531 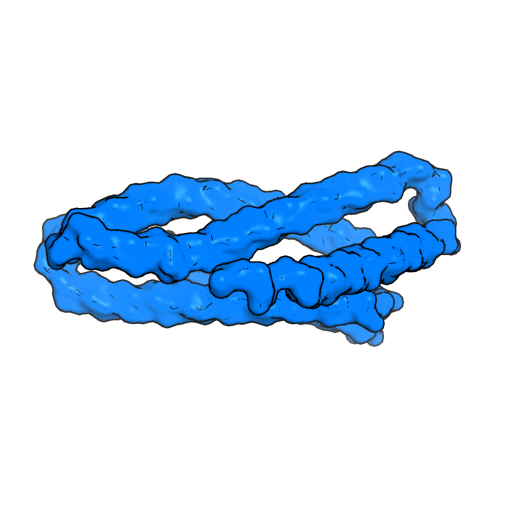-4.779 -17.250 1.00 87.69 118 ILE A C 1
ATOM 956 O O . ILE A 1 118 ? 14.323 -5.689 -17.498 1.00 87.69 118 ILE A O 1
ATOM 960 N N . HIS A 1 119 ? 12.649 -4.366 -18.161 1.00 87.12 119 HIS A N 1
ATOM 961 C CA . HIS A 1 119 ? 12.505 -4.929 -19.507 1.00 87.12 119 HIS A CA 1
ATOM 962 C C . HIS A 1 119 ? 12.338 -6.463 -19.523 1.00 87.12 119 HIS A C 1
ATOM 964 O O . HIS A 1 119 ? 12.760 -7.141 -20.469 1.00 87.12 119 HIS A O 1
ATOM 970 N N . GLY A 1 120 ? 11.747 -7.029 -18.468 1.00 83.75 120 GLY A N 1
ATOM 971 C CA . GLY A 1 120 ? 11.612 -8.471 -18.254 1.00 83.75 120 GLY A CA 1
ATOM 972 C C . GLY A 1 120 ? 12.913 -9.220 -17.931 1.00 83.75 120 GLY A C 1
ATOM 973 O O . GLY A 1 120 ? 12.901 -10.448 -17.853 1.00 83.75 120 GLY A O 1
ATOM 974 N N . ASN A 1 121 ? 14.032 -8.519 -17.726 1.00 89.19 121 ASN A N 1
ATOM 975 C CA . ASN A 1 121 ? 15.314 -9.112 -17.362 1.00 89.19 121 ASN A CA 1
ATOM 976 C C . ASN A 1 121 ? 15.555 -9.031 -15.847 1.00 89.19 121 ASN A C 1
ATOM 978 O O . ASN A 1 121 ? 16.057 -8.037 -15.322 1.00 89.19 121 ASN A O 1
ATOM 982 N N . PHE A 1 122 ? 15.266 -10.127 -15.145 1.00 88.88 122 PHE A N 1
ATOM 983 C CA . PHE A 1 122 ? 15.475 -10.239 -13.697 1.00 88.88 122 PHE A CA 1
ATOM 984 C C . PHE A 1 122 ? 16.936 -10.072 -13.254 1.00 88.88 122 PHE A C 1
ATOM 986 O O . PHE A 1 122 ? 17.173 -9.718 -12.101 1.00 88.88 122 PHE A O 1
ATOM 993 N N . GLY A 1 123 ? 17.916 -10.257 -14.146 1.00 87.44 123 GLY A N 1
ATOM 994 C CA . GLY A 1 123 ? 19.324 -9.995 -13.842 1.00 87.44 123 GLY A CA 1
ATOM 995 C C . GLY A 1 123 ? 19.596 -8.527 -13.503 1.00 87.44 123 GLY A C 1
ATOM 996 O O . GLY A 1 123 ? 20.462 -8.241 -12.679 1.00 87.44 123 GLY A O 1
ATOM 997 N N . LEU A 1 124 ? 18.809 -7.594 -14.056 1.00 88.12 124 LEU A N 1
ATOM 998 C CA . LEU A 1 124 ? 18.967 -6.161 -13.794 1.00 88.12 124 LEU A CA 1
ATOM 999 C C . LEU A 1 124 ? 18.640 -5.776 -12.346 1.00 88.12 124 LEU A C 1
ATOM 1001 O O . LEU A 1 124 ? 19.154 -4.767 -11.869 1.00 88.12 124 LEU A O 1
ATOM 1005 N N . LEU A 1 125 ? 17.865 -6.591 -11.617 1.00 88.94 125 LEU A N 1
ATOM 1006 C CA . LEU A 1 125 ? 17.504 -6.333 -10.216 1.00 88.94 125 LEU A CA 1
ATOM 1007 C C . LEU A 1 125 ? 18.713 -6.303 -9.273 1.00 88.94 125 LEU A C 1
ATOM 1009 O O . LEU A 1 125 ? 18.663 -5.646 -8.236 1.00 88.94 125 LEU A O 1
ATOM 1013 N N . THR A 1 126 ? 19.789 -7.019 -9.597 1.00 91.12 126 THR A N 1
ATOM 1014 C CA . THR A 1 126 ? 20.967 -7.133 -8.721 1.00 91.12 126 THR A CA 1
ATOM 1015 C C . THR A 1 126 ? 22.209 -6.466 -9.295 1.00 91.12 126 THR A C 1
ATOM 1017 O O . THR A 1 126 ? 23.140 -6.170 -8.542 1.00 91.12 126 THR A O 1
ATOM 1020 N N . THR A 1 127 ? 22.235 -6.186 -10.597 1.00 89.25 127 THR A N 1
ATOM 1021 C CA . THR A 1 127 ? 23.391 -5.580 -11.266 1.00 89.25 127 THR A CA 1
ATOM 1022 C C . THR A 1 127 ? 23.332 -4.056 -11.267 1.00 89.25 127 THR A C 1
ATOM 1024 O O . THR A 1 127 ? 24.367 -3.412 -11.102 1.00 89.25 127 THR A O 1
ATOM 1027 N N . THR A 1 128 ? 22.139 -3.469 -11.374 1.00 92.00 128 THR A N 1
ATOM 1028 C CA . THR A 1 128 ? 21.964 -2.023 -11.579 1.00 92.00 128 THR A CA 1
ATOM 1029 C C . THR A 1 128 ? 21.525 -1.329 -10.293 1.00 92.00 128 THR A C 1
ATOM 1031 O O . THR A 1 128 ? 20.971 -1.951 -9.382 1.00 92.00 128 THR A O 1
ATOM 1034 N N . ILE A 1 129 ? 21.793 -0.026 -10.177 1.00 90.75 129 ILE A N 1
ATOM 1035 C CA . ILE A 1 129 ? 21.373 0.747 -8.997 1.00 90.75 129 ILE A CA 1
ATOM 1036 C C . ILE A 1 129 ? 19.842 0.849 -8.959 1.00 90.75 129 ILE A C 1
ATOM 1038 O O . ILE A 1 129 ? 19.247 0.580 -7.915 1.00 90.75 129 ILE A O 1
ATOM 1042 N N . GLY A 1 130 ? 19.207 1.156 -10.098 1.00 88.50 130 GLY A N 1
ATOM 1043 C CA . GLY A 1 130 ? 17.749 1.212 -10.226 1.00 88.50 130 GLY A CA 1
ATOM 1044 C C . GLY A 1 130 ? 17.079 -0.117 -9.871 1.00 88.50 130 GLY A C 1
ATOM 1045 O O . GLY A 1 130 ? 16.157 -0.157 -9.054 1.00 88.50 130 GLY A O 1
ATOM 1046 N N . GLY A 1 131 ? 17.615 -1.232 -10.375 1.00 90.19 131 GLY A N 1
ATOM 1047 C CA . GLY A 1 131 ? 17.140 -2.574 -10.046 1.00 90.19 131 GLY A CA 1
ATOM 1048 C C . GLY A 1 131 ? 17.248 -2.919 -8.559 1.00 90.19 131 GLY A C 1
ATOM 1049 O O . GLY A 1 131 ? 16.295 -3.455 -7.991 1.00 90.19 131 GLY A O 1
ATOM 1050 N N . LYS A 1 132 ? 18.348 -2.545 -7.889 1.00 93.69 132 LYS A N 1
ATOM 1051 C CA . LYS A 1 132 ? 18.514 -2.754 -6.437 1.00 93.69 132 LYS A CA 1
ATOM 1052 C C . LYS A 1 132 ? 17.500 -1.953 -5.621 1.00 93.69 132 LYS A C 1
ATOM 1054 O O . LYS A 1 132 ? 16.964 -2.471 -4.642 1.00 93.69 132 LYS A O 1
ATOM 1059 N N . ILE A 1 133 ? 17.218 -0.711 -6.020 1.00 93.25 133 ILE A N 1
ATOM 1060 C CA . ILE A 1 133 ? 16.199 0.133 -5.375 1.00 93.25 133 ILE A CA 1
ATOM 1061 C C . ILE A 1 133 ? 14.807 -0.474 -5.577 1.00 93.25 133 ILE A C 1
ATOM 1063 O O . ILE A 1 133 ? 14.040 -0.574 -4.616 1.00 93.25 133 ILE A O 1
ATOM 1067 N N . LEU A 1 134 ? 14.489 -0.934 -6.792 1.00 92.00 134 LEU A N 1
ATOM 1068 C CA . LEU A 1 134 ? 13.231 -1.623 -7.083 1.00 92.00 134 LEU A CA 1
ATOM 1069 C C . LEU A 1 134 ? 13.085 -2.897 -6.239 1.00 92.00 134 LEU A C 1
ATOM 1071 O O . LEU A 1 134 ? 12.034 -3.113 -5.635 1.00 92.00 134 LEU A O 1
ATOM 1075 N N . LEU A 1 135 ? 14.140 -3.708 -6.137 1.00 94.06 135 LEU A N 1
ATOM 1076 C CA . LEU A 1 135 ? 14.150 -4.920 -5.319 1.00 94.06 135 LEU A CA 1
ATOM 1077 C C . LEU A 1 135 ? 13.921 -4.599 -3.837 1.00 94.06 135 LEU A C 1
ATOM 1079 O O . LEU A 1 135 ? 13.073 -5.221 -3.196 1.00 94.06 135 LEU A O 1
ATOM 1083 N N . ALA A 1 136 ? 14.619 -3.593 -3.302 1.00 95.38 136 ALA A N 1
ATOM 1084 C CA . ALA A 1 136 ? 14.416 -3.127 -1.935 1.00 95.38 136 ALA A CA 1
ATOM 1085 C C . ALA A 1 136 ? 12.965 -2.675 -1.711 1.00 95.38 136 ALA A C 1
ATOM 1087 O O . ALA A 1 136 ? 12.338 -3.083 -0.734 1.00 95.38 136 ALA A O 1
ATOM 1088 N N . LYS A 1 137 ? 12.391 -1.906 -2.644 1.00 93.94 137 LYS A N 1
ATOM 1089 C CA . LYS A 1 137 ? 10.985 -1.479 -2.595 1.00 93.94 137 LYS A CA 1
ATOM 1090 C C . LYS A 1 137 ? 10.038 -2.677 -2.537 1.00 93.94 137 LYS A C 1
ATOM 1092 O O . LYS A 1 137 ? 9.150 -2.694 -1.689 1.00 93.94 137 LYS A O 1
ATOM 1097 N N . VAL A 1 138 ? 10.232 -3.681 -3.393 1.00 95.06 138 VAL A N 1
ATOM 1098 C CA . VAL A 1 138 ? 9.403 -4.898 -3.418 1.00 95.06 138 VAL A CA 1
ATOM 1099 C C . VAL A 1 138 ? 9.478 -5.641 -2.083 1.00 95.06 138 VAL A C 1
ATOM 1101 O O . VAL A 1 138 ? 8.440 -6.009 -1.535 1.00 95.06 138 VAL A O 1
ATOM 1104 N N . ILE A 1 139 ? 10.675 -5.807 -1.514 1.00 96.88 139 ILE A N 1
ATOM 1105 C CA . ILE A 1 139 ? 10.860 -6.455 -0.206 1.00 96.88 139 ILE A CA 1
ATOM 1106 C C . ILE A 1 139 ? 10.116 -5.688 0.894 1.00 96.88 139 ILE A C 1
ATOM 1108 O O . ILE A 1 139 ? 9.384 -6.291 1.679 1.00 96.88 139 ILE A O 1
ATOM 1112 N N . VAL A 1 140 ? 10.254 -4.360 0.938 1.00 96.62 140 VAL A N 1
ATOM 1113 C CA . VAL A 1 140 ? 9.588 -3.520 1.947 1.00 96.62 140 VAL A CA 1
ATOM 1114 C C . VAL A 1 140 ? 8.062 -3.593 1.810 1.00 96.62 140 VAL A C 1
ATOM 1116 O O . VAL A 1 140 ? 7.371 -3.701 2.823 1.00 96.62 140 VAL A O 1
ATOM 1119 N N . VAL A 1 141 ? 7.526 -3.604 0.583 1.00 95.88 141 VAL A N 1
ATOM 1120 C CA . VAL A 1 141 ? 6.087 -3.800 0.324 1.00 95.88 141 VAL A CA 1
ATOM 1121 C C . VAL A 1 141 ? 5.612 -5.147 0.869 1.00 95.88 141 VAL A C 1
ATOM 1123 O O . VAL A 1 141 ? 4.602 -5.192 1.568 1.00 95.88 141 VAL A O 1
ATOM 1126 N N . TRP A 1 142 ? 6.343 -6.235 0.616 1.00 97.00 142 TRP A N 1
ATOM 1127 C CA . TRP A 1 142 ? 5.979 -7.556 1.135 1.00 97.00 142 TRP A CA 1
ATOM 1128 C C . TRP A 1 142 ? 6.004 -7.616 2.663 1.00 97.00 142 TRP A C 1
ATOM 1130 O O . TRP A 1 142 ? 5.055 -8.119 3.263 1.00 97.00 142 TRP A O 1
ATOM 1140 N N . ILE A 1 143 ? 7.033 -7.051 3.301 1.00 96.00 143 ILE A N 1
ATOM 1141 C CA . ILE A 1 143 ? 7.108 -6.949 4.767 1.00 96.00 143 ILE A CA 1
ATOM 1142 C C . ILE A 1 143 ? 5.900 -6.176 5.309 1.00 96.00 143 ILE A C 1
ATOM 1144 O O . ILE A 1 143 ? 5.251 -6.627 6.253 1.00 96.00 143 ILE A O 1
ATOM 1148 N N . MET A 1 144 ? 5.567 -5.039 4.695 1.00 94.75 144 MET A N 1
ATOM 1149 C CA . MET A 1 144 ? 4.413 -4.225 5.076 1.00 94.75 144 MET A CA 1
ATOM 1150 C C . MET A 1 144 ? 3.100 -5.012 4.959 1.00 94.75 144 MET A C 1
ATOM 1152 O O . MET A 1 144 ? 2.312 -5.004 5.903 1.00 94.75 144 MET A O 1
ATOM 1156 N N . ILE A 1 145 ? 2.872 -5.716 3.844 1.00 93.38 145 ILE A N 1
ATOM 1157 C CA . ILE A 1 145 ? 1.665 -6.531 3.627 1.00 93.38 145 ILE A CA 1
ATOM 1158 C C . ILE A 1 145 ? 1.561 -7.626 4.694 1.00 93.38 145 ILE A C 1
ATOM 1160 O O . ILE A 1 145 ? 0.511 -7.767 5.322 1.00 93.38 145 ILE A O 1
ATOM 1164 N N . VAL A 1 146 ? 2.646 -8.364 4.948 1.00 93.44 146 VAL A N 1
ATOM 1165 C CA . VAL A 1 146 ? 2.669 -9.429 5.963 1.00 93.44 146 VAL A CA 1
ATOM 1166 C C . VAL A 1 146 ? 2.340 -8.872 7.346 1.00 93.44 146 VAL A C 1
ATOM 1168 O O . VAL A 1 146 ? 1.472 -9.417 8.025 1.00 93.44 146 VAL A O 1
ATOM 1171 N N . LEU A 1 147 ? 2.972 -7.768 7.753 1.00 90.06 147 LEU A N 1
ATOM 1172 C CA . LEU A 1 147 ? 2.693 -7.128 9.040 1.00 90.06 147 LEU A CA 1
ATOM 1173 C C . LEU A 1 147 ? 1.240 -6.663 9.137 1.00 90.06 147 LEU A C 1
ATOM 1175 O O . LEU A 1 147 ? 0.587 -6.885 10.155 1.00 90.06 147 LEU A O 1
ATOM 1179 N N . MET A 1 148 ? 0.713 -6.047 8.082 1.00 88.56 148 MET A N 1
ATOM 1180 C CA . MET A 1 148 ? -0.651 -5.536 8.062 1.00 88.56 148 MET A CA 1
ATOM 1181 C C . MET A 1 148 ? -1.685 -6.665 8.209 1.00 88.56 148 MET A C 1
ATOM 1183 O O . MET A 1 148 ? -2.564 -6.578 9.068 1.00 88.56 148 MET A O 1
ATOM 1187 N N . TYR A 1 149 ? -1.557 -7.752 7.440 1.00 87.12 149 TYR A N 1
ATOM 1188 C CA . TYR A 1 149 ? -2.476 -8.893 7.524 1.00 87.12 149 TYR A CA 1
ATOM 1189 C C . TYR A 1 149 ? -2.308 -9.693 8.815 1.00 87.12 149 TYR A C 1
ATOM 1191 O O . TYR A 1 149 ? -3.312 -10.091 9.411 1.00 87.12 149 TYR A O 1
ATOM 1199 N N . ALA A 1 150 ? -1.073 -9.881 9.292 1.00 83.88 150 ALA A N 1
ATOM 1200 C CA . ALA A 1 150 ? -0.825 -10.491 10.594 1.00 83.88 150 ALA A CA 1
ATOM 1201 C C . ALA A 1 150 ? -1.538 -9.691 11.696 1.00 83.88 150 ALA A C 1
ATOM 1203 O O . ALA A 1 150 ? -2.319 -10.248 12.465 1.00 83.88 150 ALA A O 1
ATOM 1204 N N . ASN A 1 151 ? -1.386 -8.367 11.715 1.00 79.88 151 ASN A N 1
ATOM 1205 C CA . ASN A 1 151 ? -2.068 -7.531 12.701 1.00 79.88 151 ASN A CA 1
ATOM 1206 C C . ASN A 1 151 ? -3.596 -7.605 12.582 1.00 79.88 151 ASN A C 1
ATOM 1208 O O . ASN A 1 151 ? -4.280 -7.718 13.601 1.00 79.88 151 ASN A O 1
ATOM 1212 N N . ASN A 1 152 ? -4.133 -7.563 11.360 1.00 76.81 152 ASN A N 1
ATOM 1213 C CA . ASN A 1 152 ? -5.575 -7.571 11.123 1.00 76.81 152 ASN A CA 1
ATOM 1214 C C . ASN A 1 152 ? -6.229 -8.886 11.592 1.00 76.81 152 ASN A C 1
ATOM 1216 O O . ASN A 1 152 ? -7.214 -8.869 12.334 1.00 76.81 152 ASN A O 1
ATOM 1220 N N . ILE A 1 153 ? -5.646 -10.034 11.230 1.00 71.50 153 ILE A N 1
ATOM 1221 C CA . ILE A 1 153 ? -6.187 -11.360 11.567 1.00 71.50 153 ILE A CA 1
ATOM 1222 C C . ILE A 1 153 ? -6.081 -11.642 13.070 1.00 71.50 153 ILE A C 1
ATOM 1224 O O . ILE A 1 153 ? -7.057 -12.100 13.674 1.00 71.50 153 ILE A O 1
ATOM 1228 N N . TYR A 1 154 ? -4.923 -11.367 13.682 1.00 63.28 154 TYR A N 1
ATOM 1229 C CA . TYR A 1 154 ? -4.684 -11.693 15.090 1.00 63.28 154 TYR A CA 1
ATOM 1230 C C . TYR A 1 154 ? -5.444 -10.767 16.043 1.00 63.28 154 TYR A C 1
ATOM 1232 O O . TYR A 1 154 ? -6.018 -11.236 17.026 1.00 63.28 154 TYR A O 1
ATOM 1240 N N . HIS A 1 155 ? -5.488 -9.461 15.772 1.00 64.25 155 HIS A N 1
ATOM 1241 C CA . HIS A 1 155 ? -6.035 -8.499 16.731 1.00 64.25 155 HIS A CA 1
ATOM 1242 C C . HIS A 1 155 ? -7.507 -8.167 16.494 1.00 64.25 155 HIS A C 1
ATOM 1244 O O . HIS A 1 155 ? -8.221 -7.930 17.467 1.00 64.25 155 HIS A O 1
ATOM 1250 N N . GLY A 1 156 ? -8.000 -8.229 15.253 1.00 62.44 156 GLY A N 1
ATOM 1251 C CA . GLY A 1 156 ? -9.408 -7.949 14.954 1.00 62.44 156 GLY A CA 1
ATOM 1252 C C . GLY A 1 156 ? -10.362 -8.901 15.682 1.00 62.44 156 GLY A C 1
ATOM 1253 O O . GLY A 1 156 ? -11.291 -8.464 16.359 1.00 62.44 156 GLY A O 1
ATOM 1254 N N . LYS A 1 157 ? -10.089 -10.211 15.625 1.00 67.25 157 LYS A N 1
ATOM 1255 C CA . LYS A 1 157 ? -10.914 -11.230 16.300 1.00 67.25 157 LYS A CA 1
ATOM 1256 C C . LYS A 1 157 ? -10.729 -11.228 17.820 1.00 67.25 157 LYS A C 1
ATOM 1258 O O . LYS A 1 157 ? -11.689 -11.441 18.557 1.00 67.25 157 LYS A O 1
ATOM 1263 N N . LEU A 1 158 ? -9.506 -10.976 18.289 1.00 66.94 158 LEU A N 1
ATOM 1264 C CA . LEU A 1 158 ? -9.169 -11.023 19.711 1.00 66.94 158 LEU A CA 1
ATOM 1265 C C . LEU A 1 158 ? -9.750 -9.833 20.488 1.00 66.94 158 LEU A C 1
ATOM 1267 O O . LEU A 1 158 ? -10.238 -10.018 21.597 1.00 66.94 158 LEU A O 1
ATOM 1271 N N . ILE A 1 159 ? -9.762 -8.631 19.901 1.00 66.31 159 ILE A N 1
ATOM 1272 C CA . ILE A 1 159 ? -10.331 -7.436 20.544 1.00 66.31 159 ILE A CA 1
ATOM 1273 C C . ILE A 1 159 ? -11.846 -7.577 20.722 1.00 66.31 159 ILE A C 1
ATOM 1275 O O . ILE A 1 159 ? -12.359 -7.229 21.782 1.00 66.31 159 ILE A O 1
ATOM 1279 N N . MET A 1 160 ? -12.560 -8.119 19.728 1.00 65.56 160 MET A N 1
ATOM 1280 C CA . MET A 1 160 ? -14.004 -8.347 19.861 1.00 65.56 160 MET A CA 1
ATOM 1281 C C . MET A 1 160 ? -14.317 -9.383 20.945 1.00 65.56 160 MET A C 1
ATOM 1283 O O . MET A 1 160 ? -15.178 -9.132 21.784 1.00 65.56 160 MET A O 1
ATOM 1287 N N . ARG A 1 161 ? -13.555 -10.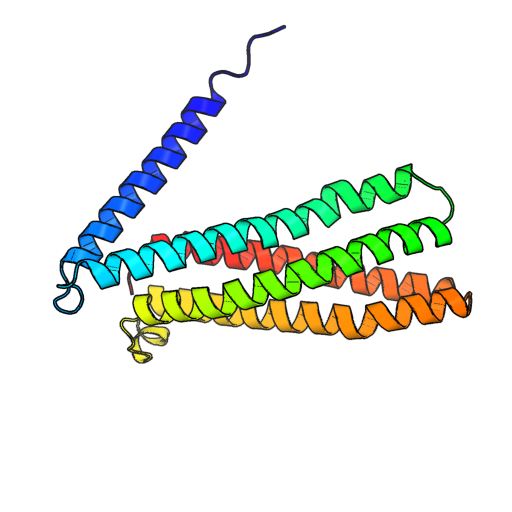483 21.001 1.00 73.44 161 ARG A N 1
ATOM 1288 C CA . ARG A 1 161 ? -13.706 -11.507 22.045 1.00 73.44 161 ARG A CA 1
ATOM 1289 C C . ARG A 1 161 ? -13.431 -10.954 23.450 1.00 73.44 161 ARG A C 1
ATOM 1291 O O . ARG A 1 161 ? -14.206 -11.187 24.366 1.00 73.44 161 ARG A O 1
ATOM 1298 N N . LEU A 1 162 ? -12.362 -10.175 23.626 1.00 71.81 162 LEU A N 1
ATOM 1299 C CA . LEU A 1 162 ? -12.014 -9.593 24.930 1.00 71.81 162 LEU A CA 1
ATOM 1300 C C . LEU A 1 162 ? -12.994 -8.506 25.391 1.00 71.81 162 LEU A C 1
ATOM 1302 O O . LEU A 1 162 ? -13.184 -8.328 26.596 1.00 71.81 162 LEU A O 1
ATOM 1306 N N . ALA A 1 163 ? -13.620 -7.793 24.451 1.00 68.62 163 ALA A N 1
ATOM 1307 C CA . ALA A 1 163 ? -14.692 -6.850 24.754 1.00 68.62 163 ALA A CA 1
ATOM 1308 C C . ALA A 1 163 ? -15.955 -7.572 25.257 1.00 68.62 163 ALA A C 1
ATOM 1310 O O . ALA A 1 163 ? -16.577 -7.105 26.211 1.00 68.62 163 ALA A O 1
ATOM 1311 N N . GLU A 1 164 ? -16.298 -8.726 24.675 1.00 75.19 164 GLU A N 1
ATOM 1312 C CA . GLU A 1 164 ? -17.388 -9.587 25.159 1.00 75.19 164 GLU A CA 1
ATOM 1313 C C . GLU A 1 164 ? -17.079 -10.174 26.546 1.00 75.19 164 GLU A C 1
ATOM 1315 O O . GLU A 1 164 ? -17.938 -10.164 27.428 1.00 75.19 164 GLU A O 1
ATOM 1320 N N . GLU A 1 165 ? -15.833 -10.594 26.783 1.00 81.19 165 GLU A N 1
ATOM 1321 C CA . GLU A 1 165 ? -15.370 -11.141 28.067 1.00 81.19 165 GLU A CA 1
ATOM 1322 C C . GLU A 1 165 ? -15.144 -10.076 29.164 1.00 81.19 165 GLU A C 1
ATOM 1324 O O . GLU A 1 165 ? -14.794 -10.425 30.291 1.00 81.19 165 GLU A O 1
ATOM 1329 N N . LYS A 1 166 ? -15.330 -8.778 28.869 1.00 76.88 166 LYS A N 1
ATOM 1330 C CA . LYS A 1 166 ? -15.097 -7.641 29.791 1.00 76.88 166 LYS A CA 1
ATOM 1331 C C . LYS A 1 166 ? -13.692 -7.614 30.429 1.00 76.88 166 LYS A C 1
ATOM 1333 O O . LYS A 1 166 ? -13.498 -7.023 31.492 1.00 76.88 166 LYS A O 1
ATOM 1338 N N . LYS A 1 167 ? -12.684 -8.203 29.775 1.00 77.94 167 LYS A N 1
ATOM 1339 C CA . LYS A 1 167 ? -11.279 -8.219 30.232 1.00 77.94 167 LYS A CA 1
ATOM 1340 C C . LYS A 1 167 ? -10.534 -6.963 29.775 1.00 77.94 167 LYS A C 1
ATOM 1342 O O . LYS A 1 167 ? -9.707 -6.989 28.860 1.00 77.94 167 LYS A O 1
ATOM 1347 N N . TYR A 1 168 ? -10.845 -5.836 30.411 1.00 73.25 168 TYR A N 1
ATOM 1348 C CA . TYR A 1 168 ? -10.342 -4.521 30.000 1.00 73.25 168 TYR A CA 1
ATOM 1349 C C . TYR A 1 168 ? -8.807 -4.378 30.081 1.00 73.25 168 TYR A C 1
ATOM 1351 O O . TYR A 1 168 ? -8.217 -3.703 29.233 1.00 73.25 168 TYR A O 1
ATOM 1359 N N . ASP A 1 169 ? -8.143 -5.053 31.024 1.00 77.31 169 ASP A N 1
ATOM 1360 C CA . ASP A 1 169 ? -6.684 -4.965 31.197 1.00 77.31 169 ASP A CA 1
ATOM 1361 C C . ASP A 1 169 ? -5.897 -5.643 30.062 1.00 77.31 169 ASP A C 1
ATOM 1363 O O . ASP A 1 169 ? -4.954 -5.061 29.512 1.00 77.31 169 ASP A O 1
ATOM 1367 N N . GLU A 1 170 ? -6.313 -6.840 29.638 1.00 77.25 170 GLU A N 1
ATOM 1368 C CA . GLU A 1 170 ? -5.697 -7.549 28.506 1.00 77.25 170 GLU A CA 1
ATOM 1369 C C . GLU A 1 170 ? -5.937 -6.810 27.186 1.00 77.25 170 GLU A C 1
ATOM 1371 O O . GLU A 1 170 ? -5.017 -6.643 26.376 1.00 77.25 170 GLU A O 1
ATOM 1376 N N . MET A 1 171 ? -7.146 -6.272 27.004 1.00 70.56 171 MET A N 1
ATOM 1377 C CA . MET A 1 171 ? -7.493 -5.445 25.849 1.00 70.56 171 MET A CA 1
ATOM 1378 C C . MET A 1 171 ? -6.592 -4.206 25.745 1.00 70.56 171 MET A C 1
ATOM 1380 O O . MET A 1 171 ? -6.132 -3.864 24.651 1.00 70.56 171 MET A O 1
ATOM 1384 N N . LYS A 1 172 ? -6.270 -3.553 26.870 1.00 75.19 172 LYS A N 1
ATOM 1385 C CA . LYS A 1 172 ? -5.365 -2.394 26.895 1.00 75.19 172 LYS A CA 1
ATOM 1386 C C . LYS A 1 172 ? -3.941 -2.767 26.473 1.00 75.19 172 LYS A C 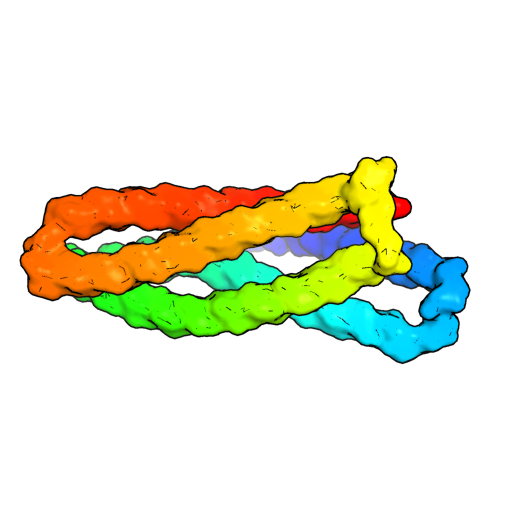1
ATOM 1388 O O . LYS A 1 172 ? -3.291 -1.984 25.776 1.00 75.19 172 LYS A O 1
ATOM 1393 N N . ARG A 1 173 ? -3.456 -3.957 26.851 1.00 79.94 173 ARG A N 1
ATOM 1394 C CA . ARG A 1 173 ? -2.131 -4.464 26.446 1.00 79.94 173 ARG A CA 1
ATOM 1395 C C . ARG A 1 173 ? -2.074 -4.747 24.947 1.00 79.94 173 ARG A C 1
ATOM 1397 O O . ARG A 1 173 ? -1.150 -4.287 24.280 1.00 79.94 173 ARG A O 1
ATOM 1404 N N . ILE A 1 174 ? -3.085 -5.430 24.416 1.00 77.88 174 ILE A N 1
ATOM 1405 C CA . ILE A 1 174 ? -3.181 -5.745 22.985 1.00 77.88 174 ILE A CA 1
ATOM 1406 C C . ILE A 1 174 ? -3.282 -4.470 22.152 1.00 77.88 174 ILE A C 1
ATOM 1408 O O . ILE A 1 174 ? -2.555 -4.325 21.175 1.00 77.88 174 ILE A O 1
ATOM 1412 N N . ARG A 1 175 ? -4.082 -3.490 22.586 1.00 73.44 175 ARG A N 1
ATOM 1413 C CA . ARG A 1 175 ? -4.217 -2.207 21.884 1.00 73.44 175 ARG A CA 1
ATOM 1414 C C . ARG A 1 175 ? -2.883 -1.462 21.758 1.00 73.44 175 ARG A C 1
ATOM 1416 O O . ARG A 1 175 ? -2.630 -0.869 20.713 1.00 73.44 175 ARG A O 1
ATOM 1423 N N . LYS A 1 176 ? -2.009 -1.506 22.774 1.00 78.88 176 LYS A N 1
ATOM 1424 C CA . LYS A 1 176 ? -0.659 -0.918 22.670 1.00 78.88 176 LYS A CA 1
ATOM 1425 C C . LYS A 1 176 ? 0.168 -1.589 21.571 1.00 78.88 176 LYS A C 1
ATOM 1427 O O . LYS A 1 176 ? 0.781 -0.885 20.776 1.00 78.88 176 LYS A O 1
ATOM 1432 N N . ILE A 1 177 ? 0.149 -2.921 21.504 1.00 80.31 177 ILE A N 1
ATOM 1433 C CA . ILE A 1 177 ? 0.872 -3.687 20.476 1.00 80.31 177 ILE A CA 1
ATOM 1434 C C . ILE A 1 177 ? 0.334 -3.336 19.086 1.00 80.31 177 ILE A C 1
ATOM 1436 O O . ILE A 1 177 ? 1.109 -2.978 18.201 1.00 80.31 177 ILE A O 1
ATOM 1440 N N . THR A 1 178 ? -0.990 -3.336 18.911 1.00 77.25 178 THR A N 1
ATOM 1441 C CA . THR A 1 178 ? -1.628 -2.987 17.635 1.00 77.25 178 THR A CA 1
ATOM 1442 C C . THR A 1 178 ? -1.300 -1.558 17.200 1.00 77.25 178 THR A C 1
ATOM 1444 O O . THR A 1 178 ? -1.050 -1.325 16.018 1.00 77.25 178 THR A O 1
ATOM 1447 N N . HIS A 1 179 ? -1.242 -0.599 18.131 1.00 80.81 179 HIS A N 1
ATOM 1448 C CA . HIS A 1 179 ? -0.829 0.771 17.813 1.00 80.81 179 HIS A CA 1
ATOM 1449 C C . HIS A 1 179 ? 0.608 0.850 17.323 1.00 80.81 179 HIS A C 1
ATOM 1451 O O . HIS A 1 179 ? 0.857 1.496 16.309 1.00 80.81 179 HIS A O 1
ATOM 1457 N N . VAL A 1 180 ? 1.543 0.198 18.017 1.00 85.00 180 VAL A N 1
ATOM 1458 C CA . VAL A 1 180 ? 2.954 0.183 17.608 1.00 85.00 180 VAL A CA 1
ATOM 1459 C C . VAL A 1 180 ? 3.088 -0.437 16.220 1.00 85.00 180 VAL A C 1
ATOM 1461 O O . VAL A 1 180 ? 3.723 0.143 15.347 1.00 85.00 180 VAL A O 1
ATOM 1464 N N . ALA A 1 181 ? 2.421 -1.562 15.977 1.00 81.88 181 ALA A N 1
ATOM 1465 C CA . ALA A 1 181 ? 2.472 -2.236 14.688 1.00 81.88 181 ALA A CA 1
ATOM 1466 C C . ALA A 1 181 ? 1.840 -1.397 13.555 1.00 81.88 181 ALA A C 1
ATOM 1468 O O . ALA A 1 181 ? 2.342 -1.366 12.430 1.00 81.88 181 ALA A O 1
ATOM 1469 N N . SER A 1 182 ? 0.791 -0.635 13.869 1.00 84.56 182 SER A N 1
ATOM 1470 C CA . SER A 1 182 ? 0.179 0.327 12.944 1.00 84.56 182 SER A CA 1
ATOM 1471 C C . SER A 1 182 ? 1.104 1.518 12.648 1.00 84.56 182 SER A C 1
ATOM 1473 O O . SER A 1 182 ? 1.200 1.939 11.498 1.00 84.56 182 SER A O 1
ATOM 1475 N N . PHE A 1 183 ? 1.843 2.026 13.642 1.00 88.50 183 PHE A N 1
ATOM 1476 C CA . PHE A 1 183 ? 2.871 3.056 13.435 1.00 88.50 183 PHE A CA 1
ATOM 1477 C C . PHE A 1 183 ? 4.037 2.551 12.582 1.00 88.50 183 PHE A C 1
ATOM 1479 O O . PHE A 1 183 ? 4.498 3.267 11.697 1.00 88.50 183 PHE A O 1
ATOM 1486 N N . ILE A 1 184 ? 4.484 1.312 12.803 1.00 92.69 184 ILE A N 1
ATOM 1487 C CA . ILE A 1 184 ? 5.500 0.669 11.959 1.00 92.69 184 ILE A CA 1
ATOM 1488 C C . ILE A 1 184 ? 5.000 0.593 10.514 1.00 92.69 184 ILE A C 1
ATOM 1490 O O . ILE A 1 184 ? 5.731 0.952 9.598 1.00 92.69 184 ILE A O 1
ATOM 1494 N N . THR A 1 185 ? 3.739 0.203 10.308 1.00 90.62 185 THR A N 1
ATOM 1495 C CA . THR A 1 185 ? 3.130 0.135 8.969 1.00 90.62 185 THR A CA 1
ATOM 1496 C C . THR A 1 185 ? 3.111 1.509 8.290 1.00 90.62 185 THR A C 1
ATOM 1498 O O . THR A 1 185 ? 3.516 1.616 7.137 1.00 90.62 185 THR A O 1
ATOM 1501 N N . LEU A 1 186 ? 2.741 2.580 9.005 1.00 91.38 186 LEU A N 1
ATOM 1502 C CA . LEU A 1 186 ? 2.837 3.954 8.488 1.00 91.38 186 LEU A CA 1
ATOM 1503 C C . LEU A 1 186 ? 4.277 4.347 8.122 1.00 91.38 186 LEU A C 1
ATOM 1505 O O . LEU A 1 186 ? 4.504 4.954 7.077 1.00 91.38 186 LEU A O 1
ATOM 1509 N N . GLY A 1 187 ? 5.257 3.984 8.953 1.00 95.06 187 GLY A N 1
ATOM 1510 C CA . GLY A 1 187 ? 6.673 4.212 8.661 1.00 95.06 187 GLY A CA 1
ATOM 1511 C C . GLY A 1 187 ? 7.138 3.478 7.400 1.00 95.06 187 GLY A C 1
ATOM 1512 O O . GLY A 1 187 ? 7.834 4.059 6.571 1.00 95.06 187 GLY A O 1
ATOM 1513 N N . LEU A 1 188 ? 6.698 2.231 7.208 1.00 94.81 188 LEU A N 1
ATOM 1514 C CA . LEU A 1 188 ? 6.983 1.453 5.999 1.00 94.81 188 LEU A CA 1
ATOM 1515 C C . LEU A 1 188 ? 6.341 2.077 4.757 1.00 94.81 188 LEU A C 1
ATOM 1517 O O . LEU A 1 188 ? 6.996 2.148 3.722 1.00 94.81 188 LEU A O 1
ATOM 1521 N N . ILE A 1 189 ? 5.112 2.591 4.859 1.00 94.25 189 ILE A N 1
ATOM 1522 C CA . ILE A 1 189 ? 4.457 3.329 3.767 1.00 94.25 189 ILE A CA 1
ATOM 1523 C C . ILE A 1 189 ? 5.308 4.533 3.340 1.00 94.25 189 ILE A C 1
ATOM 1525 O O . ILE A 1 189 ? 5.558 4.723 2.148 1.00 94.25 189 ILE A O 1
ATOM 1529 N N . LEU A 1 190 ? 5.803 5.319 4.301 1.00 95.25 190 LEU A N 1
ATOM 1530 C CA . LEU A 1 190 ? 6.683 6.456 4.020 1.00 95.25 190 LEU A CA 1
ATOM 1531 C C . LEU A 1 190 ? 8.010 6.016 3.389 1.00 95.25 190 LEU A C 1
ATOM 1533 O O . LEU A 1 190 ? 8.477 6.656 2.448 1.00 95.25 190 LEU A O 1
ATOM 1537 N N . ALA A 1 191 ? 8.592 4.907 3.850 1.00 96.50 191 ALA A N 1
ATOM 1538 C CA . ALA A 1 191 ? 9.800 4.342 3.258 1.00 96.50 191 ALA A CA 1
ATOM 1539 C C . ALA A 1 191 ? 9.572 3.891 1.804 1.00 96.50 191 ALA A C 1
ATOM 1541 O O . ALA A 1 191 ? 10.379 4.207 0.933 1.00 96.50 191 ALA A O 1
ATOM 1542 N N . ILE A 1 192 ? 8.454 3.217 1.510 1.00 94.75 192 ILE A N 1
ATOM 1543 C CA . ILE A 1 192 ? 8.078 2.796 0.149 1.00 94.75 192 ILE A CA 1
ATOM 1544 C C . ILE A 1 192 ? 7.897 4.012 -0.760 1.00 94.75 192 ILE A C 1
ATOM 1546 O O . ILE A 1 192 ? 8.372 3.998 -1.895 1.00 94.75 192 ILE A O 1
ATOM 1550 N N . MET A 1 193 ? 7.242 5.066 -0.267 1.00 94.12 193 MET A N 1
ATOM 1551 C CA . MET A 1 193 ? 7.080 6.323 -0.997 1.00 94.12 193 MET A CA 1
ATOM 1552 C C . MET A 1 193 ? 8.438 6.975 -1.287 1.00 94.12 193 MET A C 1
ATOM 1554 O O . MET A 1 193 ? 8.695 7.361 -2.424 1.00 94.12 193 MET A O 1
ATOM 1558 N N . GLY A 1 194 ? 9.336 7.026 -0.300 1.00 93.12 194 GLY A N 1
ATOM 1559 C CA . GLY A 1 194 ? 10.703 7.519 -0.479 1.00 93.12 194 GLY A CA 1
ATOM 1560 C C . GLY A 1 194 ? 11.483 6.722 -1.527 1.00 93.12 194 GLY A C 1
ATOM 1561 O O . GLY A 1 194 ? 12.076 7.311 -2.426 1.00 93.12 194 GLY A O 1
ATOM 1562 N N . LEU A 1 195 ? 11.421 5.387 -1.479 1.00 91.81 195 LEU A N 1
ATOM 1563 C CA . LEU A 1 195 ? 12.041 4.514 -2.483 1.00 91.81 195 LEU A CA 1
ATOM 1564 C C . LEU A 1 195 ? 11.435 4.711 -3.878 1.00 91.81 195 LEU A C 1
ATOM 1566 O O . LEU A 1 195 ? 12.162 4.681 -4.866 1.00 91.81 195 LEU A O 1
ATOM 1570 N N . ALA A 1 196 ? 10.122 4.933 -3.975 1.00 90.00 196 ALA A N 1
ATOM 1571 C CA . ALA A 1 196 ? 9.453 5.200 -5.245 1.00 90.00 196 ALA A CA 1
ATOM 1572 C C . ALA A 1 196 ? 9.902 6.530 -5.867 1.00 90.00 196 ALA A C 1
ATOM 1574 O O . ALA A 1 196 ? 10.134 6.579 -7.070 1.00 90.00 196 ALA A O 1
ATOM 1575 N N . VAL A 1 197 ? 10.065 7.580 -5.056 1.00 90.75 197 VAL A N 1
ATOM 1576 C CA . VAL A 1 197 ? 10.607 8.870 -5.511 1.00 90.75 197 VAL A CA 1
ATOM 1577 C C . VAL A 1 197 ? 12.073 8.725 -5.909 1.00 90.75 197 VAL A C 1
ATOM 1579 O O . VAL A 1 197 ? 12.462 9.211 -6.964 1.00 90.75 197 VAL A O 1
ATOM 1582 N N . LEU A 1 198 ? 12.882 8.015 -5.116 1.00 89.62 198 LEU A N 1
ATOM 1583 C CA . LEU A 1 198 ? 14.287 7.757 -5.446 1.00 89.62 198 LEU A CA 1
ATOM 1584 C C . LEU A 1 198 ? 14.439 7.022 -6.781 1.00 89.62 198 LEU A C 1
ATOM 1586 O O . LEU A 1 198 ? 15.331 7.361 -7.552 1.00 89.62 198 LEU A O 1
ATOM 1590 N N . LEU A 1 199 ? 13.557 6.067 -7.083 1.00 87.06 199 LEU A N 1
ATOM 1591 C CA . LEU A 1 199 ? 13.588 5.309 -8.335 1.00 87.06 199 LEU A CA 1
ATOM 1592 C C . LEU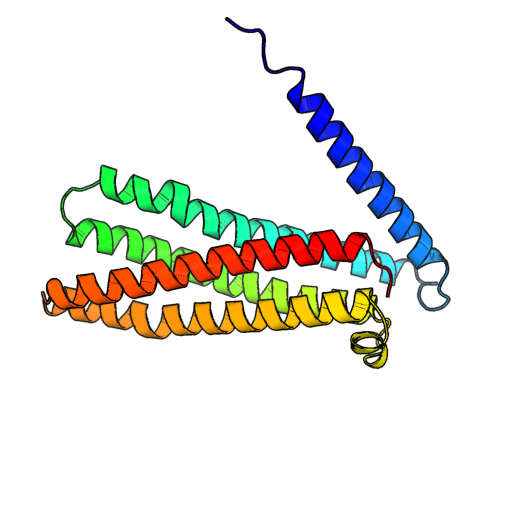 A 1 199 ? 13.493 6.209 -9.585 1.00 87.06 199 LEU A C 1
ATOM 1594 O O . LEU A 1 199 ? 14.092 5.874 -10.596 1.00 87.06 199 LEU A O 1
ATOM 1598 N N . GLN A 1 200 ? 12.843 7.379 -9.506 1.00 83.31 200 GLN A N 1
ATOM 1599 C CA . GLN A 1 200 ? 12.758 8.360 -10.610 1.00 83.31 200 GLN A CA 1
ATOM 1600 C C . GLN A 1 200 ? 14.095 9.046 -10.942 1.00 83.31 200 GLN A C 1
ATOM 1602 O O . GLN A 1 200 ? 14.196 9.830 -11.883 1.00 83.31 200 GLN A O 1
ATOM 1607 N N . PHE A 1 201 ? 15.128 8.847 -10.123 1.00 86.44 201 PHE A N 1
ATOM 1608 C CA . PHE A 1 201 ? 16.455 9.421 -10.357 1.00 86.44 201 PHE A CA 1
ATOM 1609 C C . PHE A 1 201 ? 17.462 8.391 -10.867 1.00 86.44 201 PHE A C 1
ATOM 1611 O O . PHE A 1 201 ? 18.553 8.777 -11.282 1.00 86.44 201 PHE A O 1
ATOM 1618 N N . PHE A 1 202 ? 17.113 7.104 -10.854 1.00 82.25 202 PHE A N 1
ATOM 1619 C CA . PHE A 1 202 ? 17.998 6.024 -11.267 1.00 82.25 202 PHE A CA 1
ATOM 1620 C C . PHE A 1 202 ? 17.332 5.228 -12.380 1.00 82.25 202 PHE A C 1
ATOM 1622 O O . PHE A 1 202 ? 16.294 4.605 -12.173 1.00 82.25 202 PHE A O 1
ATOM 1629 N N . MET A 1 203 ? 17.946 5.239 -13.560 1.00 70.00 203 MET A N 1
ATOM 1630 C CA . MET A 1 203 ? 17.566 4.316 -14.622 1.00 70.00 203 MET A CA 1
ATOM 1631 C C . MET A 1 203 ? 18.058 2.892 -14.291 1.00 70.00 203 MET A C 1
ATOM 1633 O O . MET A 1 203 ? 19.045 2.743 -13.552 1.00 70.00 203 MET A O 1
ATOM 1637 N N . PRO A 1 204 ? 17.337 1.863 -14.765 1.00 59.16 204 PRO A N 1
ATOM 1638 C CA . PRO A 1 204 ? 17.783 0.479 -14.697 1.00 59.16 204 PRO A CA 1
ATOM 1639 C C . PRO A 1 204 ? 19.005 0.235 -15.584 1.00 59.16 204 PRO A C 1
ATOM 1641 O O . PRO A 1 204 ? 19.339 1.082 -16.442 1.00 59.16 204 PRO A O 1
#

Organism: Thermoplasma volcanium (strain ATCC 51530 / DSM 4299 / JCM 9571 / NBRC 15438 / GSS1) (NCBI:txid273116)

Radius of gyration: 21.41 Å; chains: 1; bounding box: 42×52×63 Å